Protein 8IHA (pdb70)

Secondary structure (DSSP, 8-state):
--SEEEEEEEEE-S-HHHHHHHHT-HHHHHHH-TTEEEEEEEE-GGGEEEEEEEESEEEEEEEEEEEETTEEEEEEEEEEEETT--HHHHHTS-HHHHHHHHHHHHHHHHHHHHHHHH----TT-SPP-/-EEEEEEEEESS-HHHHHHHHT-HHHHHHH-TTEEEEEEEE-GGGEEEEEEEESEEEEEEEEEEEETTEEEEEEEEEEEETT--HHHHHT--HHHHHHHHHHHHHHHHHHHHHHH-

Radius of gyration: 24.41 Å; Cα contacts (8 Å, |Δi|>4): 447; chains: 2; bounding box: 50×34×78 Å

Solvent-accessible surface area: 13510 Å² total; per-residue (Å²): 213,45,26,0,65,6,77,22,88,11,54,0,41,7,102,17,52,122,0,9,67,26,0,28,66,148,87,16,14,101,122,23,6,58,61,4,58,17,71,63,78,69,89,41,67,72,81,0,2,100,1,45,2,49,14,42,0,66,18,60,0,34,0,86,1,78,88,30,145,125,13,2,53,1,52,6,57,1,58,0,56,10,59,53,42,27,86,54,9,57,87,147,63,85,54,82,157,52,26,101,102,40,116,55,26,1,66,138,0,1,101,55,4,48,79,69,24,68,160,97,109,89,176,68,78,99,98,104,165,50,0,124,7,89,19,92,23,63,0,48,10,82,28,56,120,0,16,65,23,1,48,66,166,85,10,22,81,126,10,3,80,62,4,60,32,128,49,70,80,116,90,73,59,113,3,12,86,0,52,0,61,15,42,2,67,22,37,0,25,0,113,4,51,122,25,152,134,12,4,34,2,45,8,78,0,82,1,101,11,59,55,47,29,86,48,9,69,89,126,60,85,56,79,129,33,28,102,88,40,116,70,10,4,86,106,0,3,130,61,3,55,89,116,24,103

Foldseek 3Di:
DALAKDKDKDDALFALQLLQVLLPDLVVCCVLPVQKDWDWPDRPHSQWTKTAIDGQWGFIWIWGWDDDDNYTITITITGTYGPPDDPVRRVPDPSVVVNVVNNVSVVVSVVVSRCVRVPDDDPPDPPDD/DQKDWDKDFALAELQLLQVLQVPVVLCCVLPVQKDWDWPDDPRSQWTKTQIDGQWGFIWIWGWDQDDNYTITITTDDTDGPPDDPVVVVVDPSVVVNVVNVVSVVVSVVVSRVVRD

B-factor: mean 23.83, std 10.72, range [8.33, 79.57]

Structure (mmCIF, N/CA/C/O backbone):
data_8IHA
#
_entry.id   8IHA
#
_cell.length_a   106.477
_cell.length_b   28.254
_cell.length_c   86.779
_cell.angle_alpha   90.00
_cell.angle_beta   100.77
_cell.angle_gamma   90.00
#
_symmetry.space_group_name_H-M   'C 1 2 1'
#
loop_
_entity.id
_entity.type
_entity.pdbx_description
1 polymer 'Polyketide cyclase / dehydrase and lipid transport'
2 water water
#
loop_
_atom_site.group_PDB
_atom_site.id
_atom_site.type_symbol
_atom_site.label_atom_id
_atom_site.label_alt_id
_atom_site.label_comp_id
_atom_site.label_asym_id
_atom_site.label_entity_id
_atom_site.label_seq_id
_atom_site.pdbx_PDB_ins_code
_atom_site.Cartn_x
_atom_site.Cartn_y
_atom_site.Cartn_z
_atom_site.occupancy
_atom_site.B_iso_or_equiv
_atom_site.auth_seq_id
_atom_site.auth_comp_id
_atom_site.auth_asym_id
_atom_site.auth_atom_id
_atom_site.pdbx_PDB_model_num
ATOM 1 N N . MET A 1 1 ? 24.163 -23.028 -19.735 1.00 55.57 1 MET A N 1
ATOM 2 C CA . MET A 1 1 ? 23.951 -21.692 -20.387 1.00 57.12 1 MET A CA 1
ATOM 3 C C . MET A 1 1 ? 22.444 -21.502 -20.625 1.00 50.66 1 MET A C 1
ATOM 4 O O . MET A 1 1 ? 21.787 -22.488 -21.015 1.00 57.23 1 MET A O 1
ATOM 9 N N . ASN A 1 2 ? 21.926 -20.288 -20.388 1.00 40.71 2 ASN A N 1
ATOM 10 C CA . ASN A 1 2 ? 20.481 -19.933 -20.469 1.00 34.62 2 ASN A CA 1
ATOM 11 C C . ASN A 1 2 ? 20.336 -18.522 -21.027 1.00 27.89 2 ASN A C 1
ATOM 12 O O . ASN A 1 2 ? 21.241 -17.669 -20.851 1.00 25.12 2 ASN A O 1
ATOM 17 N N . SER A 1 3 ? 19.190 -18.243 -21.636 1.00 22.38 3 SER A N 1
ATOM 18 C CA . SER A 1 3 ? 18.913 -16.912 -22.201 1.00 23.38 3 SER A CA 1
ATOM 19 C C . SER A 1 3 ? 18.978 -15.834 -21.097 1.00 24.13 3 SER A C 1
ATOM 20 O O . SER A 1 3 ? 19.473 -14.736 -21.398 1.00 24.15 3 SER A O 1
ATOM 23 N N . ILE A 1 4 ? 18.474 -16.089 -19.885 1.00 18.52 4 ILE A N 1
ATOM 24 C CA . ILE A 1 4 ? 18.471 -15.076 -18.789 1.00 19.38 4 ILE A CA 1
ATOM 25 C C . ILE A 1 4 ? 19.329 -15.630 -17.658 1.00 17.50 4 ILE A C 1
ATOM 26 O O . ILE A 1 4 ? 18.988 -16.666 -17.142 1.00 16.47 4 ILE A O 1
ATOM 31 N N . GLN A 1 5 ? 20.417 -14.950 -17.347 1.00 15.53 5 GLN A N 1
ATOM 32 C CA . GLN A 1 5 ? 21.323 -15.332 -16.257 1.00 17.29 5 GLN A CA 1
ATOM 33 C C . GLN A 1 5 ? 21.579 -14.111 -15.380 1.00 15.07 5 GLN A C 1
ATOM 34 O O . GLN A 1 5 ? 22.123 -13.101 -15.822 1.00 17.48 5 GLN A O 1
ATOM 40 N N . ILE A 1 6 ? 21.327 -14.263 -14.090 1.00 13.63 6 ILE A N 1
ATOM 41 C CA . ILE A 1 6 ? 21.516 -13.183 -13.092 1.00 13.13 6 ILE A CA 1
ATOM 42 C C . ILE A 1 6 ? 22.237 -13.731 -11.863 1.00 12.92 6 ILE A C 1
ATOM 43 O O . ILE A 1 6 ? 21.863 -14.808 -11.384 1.00 13.65 6 ILE A O 1
ATOM 48 N N . ALA A 1 7 ? 23.233 -13.025 -11.403 1.00 12.27 7 ALA A N 1
ATOM 49 C CA . ALA A 1 7 ? 23.901 -13.259 -10.113 1.00 11.98 7 ALA A CA 1
ATOM 50 C C . ALA A 1 7 ? 24.219 -11.887 -9.500 1.00 13.39 7 ALA A C 1
ATOM 51 O O . ALA A 1 7 ? 25.278 -11.317 -9.824 1.00 17.07 7 ALA A O 1
ATOM 53 N N . ASP A 1 8 ? 23.371 -11.436 -8.608 1.00 11.64 8 ASP A N 1
ATOM 54 C CA . ASP A 1 8 ? 23.504 -10.110 -7.971 1.00 11.39 8 ASP A CA 1
ATOM 55 C C . ASP A 1 8 ? 23.565 -10.278 -6.450 1.00 11.77 8 ASP A C 1
ATOM 56 O O . ASP A 1 8 ? 23.168 -11.335 -5.881 1.00 12.02 8 ASP A O 1
ATOM 61 N N . GLU A 1 9 ? 24.097 -9.300 -5.728 1.00 10.79 9 GLU A N 1
ATOM 62 C CA . GLU A 1 9 ? 24.229 -9.329 -4.268 1.00 11.78 9 GLU A CA 1
ATOM 63 C C . GLU A 1 9 ? 23.858 -7.975 -3.716 1.00 10.91 9 GLU A C 1
ATOM 64 O O . GLU A 1 9 ? 24.192 -6.929 -4.340 1.00 12.33 9 GLU A O 1
ATOM 70 N N . THR A 1 10 ? 23.272 -8.004 -2.539 1.00 10.36 10 THR A N 1
ATOM 71 C CA . THR A 1 10 ? 22.826 -6.785 -1.797 1.00 10.59 10 THR A CA 1
ATOM 72 C C . THR A 1 10 ? 23.110 -7.014 -0.340 1.00 11.59 10 THR A C 1
ATOM 73 O O . THR A 1 10 ? 22.745 -8.053 0.190 1.00 11.78 10 THR A O 1
ATOM 77 N N . TYR A 1 11 ? 23.705 -6.053 0.336 1.00 10.07 11 TYR A N 1
ATOM 78 C CA . TYR A 1 11 ? 23.928 -6.138 1.793 1.00 9.84 11 TYR A CA 1
ATOM 79 C C . TYR A 1 11 ? 22.653 -5.784 2.536 1.00 10.12 11 TYR A C 1
ATOM 80 O O . TYR A 1 11 ? 22.030 -4.760 2.280 1.00 10.88 11 TYR A O 1
ATOM 89 N N . VAL A 1 12 ? 22.275 -6.623 3.476 1.00 10.00 12 VAL A N 1
ATOM 90 C CA . VAL A 1 12 ? 21.144 -6.364 4.423 1.00 10.42 12 VAL A CA 1
ATOM 91 C C . VAL A 1 12 ? 21.722 -6.443 5.838 1.00 11.62 12 VAL A C 1
ATOM 92 O O . VAL A 1 12 ? 22.173 -7.539 6.270 1.00 10.92 12 VAL A O 1
ATOM 96 N N . ALA A 1 13 ? 21.590 -5.383 6.618 1.00 12.00 13 ALA A N 1
ATOM 97 C CA . ALA A 1 13 ? 22.120 -5.293 7.998 1.00 12.56 13 ALA A CA 1
ATOM 98 C C . ALA A 1 13 ? 21.066 -5.834 8.965 1.00 13.31 13 ALA A C 1
ATOM 99 O O . ALA A 1 13 ? 20.482 -5.094 9.759 1.00 16.89 13 ALA A O 1
ATOM 101 N N . ALA A 1 14 ? 20.790 -7.124 8.849 1.00 11.91 14 ALA A N 1
ATOM 102 C CA . ALA A 1 14 ? 19.813 -7.856 9.683 1.00 13.07 14 ALA A CA 1
ATOM 103 C C . ALA A 1 14 ? 20.239 -9.313 9.796 1.00 13.78 14 ALA A C 1
ATOM 104 O O . ALA A 1 14 ? 20.994 -9.814 8.929 1.00 15.21 14 ALA A O 1
ATOM 106 N N . ASP A 1 15 ? 19.747 -9.968 10.837 1.00 16.23 15 ASP A N 1
ATOM 107 C CA . ASP A 1 15 ? 20.021 -11.384 11.128 1.00 19.16 15 ASP A CA 1
ATOM 108 C C . ASP A 1 15 ? 19.538 -12.258 9.974 1.00 15.51 15 ASP A C 1
ATOM 109 O O . ASP A 1 15 ? 18.467 -12.023 9.384 1.00 15.16 15 ASP A O 1
ATOM 114 N N . ALA A 1 16 ? 20.378 -13.257 9.671 1.00 15.76 16 ALA A N 1
ATOM 115 C CA . ALA A 1 16 ? 20.079 -14.207 8.588 1.00 13.67 16 ALA A CA 1
ATOM 116 C C . ALA A 1 16 ? 18.694 -14.819 8.781 1.00 14.05 16 ALA A C 1
ATOM 117 O O . ALA A 1 16 ? 17.989 -15.038 7.764 1.00 14.24 16 ALA A O 1
ATOM 119 N N . ALA A 1 17 ? 18.251 -15.097 10.002 1.00 14.78 17 ALA A N 1
ATOM 120 C CA . ALA A 1 17 ? 16.902 -15.695 10.174 1.00 16.37 17 ALA A CA 1
ATOM 121 C C . ALA A 1 17 ? 15.794 -14.760 9.686 1.00 13.67 17 ALA A C 1
ATOM 122 O O . ALA A 1 17 ? 14.801 -15.224 9.062 1.00 15.02 17 ALA A O 1
ATOM 124 N N . ARG A 1 18 ? 15.921 -13.454 9.945 1.00 13.21 18 ARG A N 1
ATOM 125 C CA . ARG A 1 18 ? 14.916 -12.478 9.538 1.00 13.81 18 ARG A CA 1
ATOM 126 C C . ARG A 1 18 ? 14.975 -12.294 8.015 1.00 11.47 18 ARG A C 1
ATOM 127 O O . ARG A 1 18 ? 13.938 -12.209 7.367 1.00 12.82 18 ARG A O 1
ATOM 135 N N . VAL A 1 19 ? 16.194 -12.289 7.447 1.00 11.43 19 VAL A N 1
ATOM 136 C CA . VAL A 1 19 ? 16.306 -12.066 5.993 1.00 11.37 19 VAL A CA 1
ATOM 137 C C . VAL A 1 19 ? 15.706 -13.285 5.258 1.00 11.42 19 VAL A C 1
ATOM 138 O O . VAL A 1 19 ? 14.954 -13.167 4.322 1.00 11.18 19 VAL A O 1
ATOM 142 N N . SER A 1 20 ? 16.030 -14.484 5.741 1.00 11.92 20 SER A N 1
ATOM 143 C CA A SER A 1 20 ? 15.535 -15.753 5.148 0.50 13.14 20 SER A CA 1
ATOM 144 C CA B SER A 1 20 ? 15.543 -15.731 5.105 0.50 11.55 20 SER A CA 1
ATOM 145 C C . SER A 1 20 ? 14.004 -15.825 5.226 1.00 11.34 20 SER A C 1
ATOM 146 O O . SER A 1 20 ? 13.388 -16.178 4.213 1.00 12.91 20 SER A O 1
ATOM 151 N N . ALA A 1 21 ? 13.464 -15.433 6.385 1.00 12.42 21 ALA A N 1
ATOM 152 C CA . ALA A 1 21 ? 12.006 -15.424 6.576 1.00 12.82 21 ALA A CA 1
ATOM 153 C C . ALA A 1 21 ? 11.374 -14.477 5.553 1.00 13.39 21 ALA A C 1
ATOM 154 O O . ALA A 1 21 ? 10.364 -14.838 4.882 1.00 14.48 21 ALA A O 1
ATOM 156 N N . ALA A 1 22 ? 11.954 -13.281 5.375 1.00 10.81 22 ALA A N 1
ATOM 157 C CA . ALA A 1 22 ? 11.364 -12.316 4.449 1.00 11.44 22 ALA A CA 1
ATOM 158 C C . ALA A 1 22 ? 11.330 -12.805 3.005 1.00 10.33 22 ALA A C 1
ATOM 159 O O . ALA A 1 22 ? 10.383 -12.639 2.322 1.00 10.76 22 ALA A O 1
ATOM 161 N N . VAL A 1 23 ? 12.428 -13.404 2.529 1.00 10.99 23 VAL A N 1
ATOM 162 C CA . VAL A 1 23 ? 12.511 -13.840 1.124 1.00 11.58 23 VAL A CA 1
ATOM 163 C C . VAL A 1 23 ? 11.703 -15.115 0.917 1.00 11.72 23 VAL A C 1
ATOM 164 O O . VAL A 1 23 ? 11.301 -15.335 -0.214 1.00 13.63 23 VAL A O 1
ATOM 168 N N . ALA A 1 24 ? 11.379 -15.844 2.006 1.00 11.83 24 ALA A N 1
ATOM 169 C CA . ALA A 1 24 ? 10.589 -17.091 1.890 1.00 11.78 24 ALA A CA 1
ATOM 170 C C . ALA A 1 24 ? 9.088 -16.813 1.952 1.00 12.39 24 ALA A C 1
ATOM 171 O O . ALA A 1 24 ? 8.305 -17.775 1.889 1.00 13.94 24 ALA A O 1
ATOM 173 N N . ASP A 1 25 ? 8.676 -15.540 2.073 1.00 11.26 25 ASP A N 1
ATOM 174 C CA . ASP A 1 25 ? 7.230 -15.232 2.193 1.00 12.63 25 ASP A CA 1
ATOM 175 C C . ASP A 1 25 ? 6.512 -15.367 0.843 1.00 12.43 25 ASP A C 1
ATOM 176 O O . ASP A 1 25 ? 6.763 -14.614 -0.111 1.00 10.83 25 ASP A O 1
ATOM 181 N N . ARG A 1 26 ? 5.622 -16.345 0.729 1.00 12.03 26 ARG A N 1
ATOM 182 C CA . ARG A 1 26 ? 4.962 -16.698 -0.528 1.00 12.47 26 ARG A CA 1
ATOM 183 C C . ARG A 1 26 ? 4.137 -15.554 -1.074 1.00 12.48 26 ARG A C 1
ATOM 184 O O . ARG A 1 26 ? 3.987 -15.433 -2.253 1.00 14.09 26 ARG A O 1
ATOM 192 N N . CYS A 1 27 ? 3.564 -14.717 -0.216 1.00 11.13 27 CYS A N 1
ATOM 193 C CA . CYS A 1 27 ? 2.740 -13.585 -0.693 1.00 11.47 27 CYS A CA 1
ATOM 194 C C . CYS A 1 27 ? 3.639 -12.485 -1.281 1.00 9.57 27 CYS A C 1
ATOM 195 O O . CYS A 1 27 ? 3.301 -11.885 -2.315 1.00 12.07 27 CYS A O 1
ATOM 198 N N . SER A 1 28 ? 4.840 -12.331 -0.685 1.00 9.90 28 SER A N 1
ATOM 199 C CA . SER A 1 28 ? 5.793 -11.349 -1.259 1.00 9.29 28 SER A CA 1
ATOM 200 C C . SER A 1 28 ? 6.202 -11.754 -2.684 1.00 9.59 28 SER A C 1
ATOM 201 O O . SER A 1 28 ? 6.429 -10.911 -3.527 1.00 9.96 28 SER A O 1
ATOM 204 N N . TRP A 1 29 ? 6.301 -13.038 -2.945 1.00 9.66 29 TRP A N 1
ATOM 205 C CA . TRP A 1 29 ? 6.740 -13.476 -4.268 1.00 10.04 29 TRP A CA 1
ATOM 206 C C . TRP A 1 29 ? 5.790 -12.972 -5.352 1.00 10.75 29 TRP A C 1
ATOM 207 O O . TRP A 1 29 ? 6.163 -12.743 -6.484 1.00 11.35 29 TRP A O 1
ATOM 218 N N . ARG A 1 30 ? 4.487 -12.901 -5.023 1.00 11.28 30 ARG A N 1
ATOM 219 C CA . ARG A 1 30 ? 3.491 -12.408 -6.002 1.00 11.49 30 ARG A CA 1
ATOM 220 C C . ARG A 1 30 ? 3.708 -10.938 -6.350 1.00 13.04 30 ARG A C 1
ATOM 221 O O . ARG A 1 30 ? 3.477 -10.524 -7.478 1.00 14.63 30 ARG A O 1
ATOM 229 N N . ARG A 1 31 ? 4.133 -10.171 -5.350 1.00 11.90 31 ARG A N 1
ATOM 230 C CA . ARG A 1 31 ? 4.419 -8.761 -5.566 1.00 12.52 31 ARG A CA 1
ATOM 231 C C . ARG A 1 31 ? 5.713 -8.621 -6.333 1.00 13.40 31 ARG A C 1
ATOM 232 O O . ARG A 1 31 ? 5.810 -7.748 -7.209 1.00 15.17 31 ARG A O 1
ATOM 240 N N . TRP A 1 32 ? 6.742 -9.358 -5.940 1.00 10.70 32 TRP A N 1
ATOM 241 C CA . TRP A 1 32 ? 8.056 -9.159 -6.581 1.00 9.81 32 TRP A CA 1
ATOM 242 C C . TRP A 1 32 ? 8.130 -9.707 -8.007 1.00 11.21 32 TRP A C 1
ATOM 243 O O . TRP A 1 32 ? 8.866 -9.143 -8.819 1.00 11.85 32 TRP A O 1
ATOM 254 N N . TRP A 1 33 ? 7.443 -10.804 -8.270 1.00 11.40 33 TRP A N 1
ATOM 255 C CA . TRP A 1 33 ? 7.506 -11.537 -9.546 1.00 12.78 33 TRP A CA 1
ATOM 256 C C . TRP A 1 33 ? 6.110 -11.876 -9.994 1.00 12.20 33 TRP A C 1
ATOM 257 O O . TRP A 1 33 ? 5.727 -13.026 -10.016 1.00 12.95 33 TRP A O 1
ATOM 268 N N . PRO A 1 34 ? 5.262 -10.878 -10.310 1.00 11.98 34 PRO A N 1
ATOM 269 C CA . PRO A 1 34 ? 3.884 -11.188 -10.657 1.00 13.48 34 PRO A CA 1
ATOM 270 C C . PRO A 1 34 ? 3.665 -12.060 -11.886 1.00 12.35 34 PRO A C 1
ATOM 271 O O . PRO A 1 34 ? 2.606 -12.726 -11.950 1.00 14.67 34 PRO A O 1
ATOM 275 N N . ASP A 1 35 ? 4.623 -12.089 -12.802 1.00 13.63 35 ASP A N 1
ATOM 276 C CA . ASP A 1 35 ? 4.477 -12.963 -14.012 1.00 13.83 35 ASP A CA 1
ATOM 277 C C . ASP A 1 35 ? 5.169 -14.312 -13.832 1.00 15.85 35 ASP A C 1
ATOM 278 O O . ASP A 1 35 ? 5.170 -15.072 -14.796 1.00 16.17 35 ASP A O 1
ATOM 283 N N . LEU A 1 36 ? 5.668 -14.622 -12.645 1.00 12.24 36 LEU A N 1
ATOM 284 C CA . LEU A 1 36 ? 6.291 -15.936 -12.365 1.00 13.27 36 LEU A CA 1
ATOM 285 C C . LEU A 1 36 ? 5.446 -16.710 -11.384 1.00 13.29 36 LEU A C 1
ATOM 286 O O . LEU A 1 36 ? 4.786 -16.094 -10.520 1.00 15.55 36 LEU A O 1
ATOM 291 N N . ARG A 1 37 ? 5.506 -18.043 -11.434 1.00 14.17 37 ARG A N 1
ATOM 292 C CA . ARG A 1 37 ? 4.956 -18.965 -10.433 1.00 14.60 37 ARG A CA 1
ATOM 293 C C . ARG A 1 37 ? 6.126 -19.743 -9.877 1.00 13.84 37 ARG A C 1
ATOM 294 O O . ARG A 1 37 ? 6.897 -20.316 -10.653 1.00 15.62 37 ARG A O 1
ATOM 302 N N . LEU A 1 38 ? 6.322 -19.733 -8.578 1.00 13.21 38 LEU A N 1
ATOM 303 C CA . LEU A 1 38 ? 7.488 -20.348 -7.952 1.00 12.93 38 LEU A CA 1
ATOM 304 C C . LEU A 1 38 ? 7.056 -21.568 -7.164 1.00 13.28 38 LEU A C 1
ATOM 305 O O . LEU A 1 38 ? 6.001 -21.547 -6.596 1.00 16.80 38 LEU A O 1
ATOM 310 N N . GLN A 1 39 ? 7.899 -22.609 -7.205 1.00 15.34 39 GLN A N 1
ATOM 311 C CA . GLN A 1 39 ? 7.762 -23.835 -6.409 1.00 15.45 39 GLN A CA 1
ATOM 312 C C . GLN A 1 39 ? 9.056 -23.964 -5.608 1.00 13.41 39 GLN A C 1
ATOM 313 O O . GLN A 1 39 ? 10.167 -23.795 -6.182 1.00 14.49 39 GLN A O 1
ATOM 319 N N . VAL A 1 40 ? 8.912 -24.185 -4.328 1.00 14.15 40 VAL A N 1
ATOM 320 C CA . VAL A 1 40 ? 10.103 -24.439 -3.492 1.00 13.74 40 VAL A CA 1
ATOM 321 C C . VAL A 1 40 ? 10.713 -25.815 -3.751 1.00 13.56 40 VAL A C 1
ATOM 322 O O . VAL A 1 40 ? 10.005 -26.851 -3.449 1.00 15.88 40 VAL A O 1
ATOM 326 N N . THR A 1 41 ? 11.959 -25.861 -4.157 1.00 12.25 41 THR A N 1
ATOM 327 C CA A THR A 1 41 ? 12.698 -27.147 -4.200 0.50 13.46 41 THR A CA 1
ATOM 328 C CA B THR A 1 41 ? 12.808 -27.090 -4.249 0.50 12.62 41 THR A CA 1
ATOM 329 C C . THR A 1 41 ? 13.401 -27.368 -2.877 1.00 13.92 41 THR A C 1
ATOM 330 O O . THR A 1 41 ? 13.453 -28.528 -2.423 1.00 14.98 41 THR A O 1
ATOM 337 N N . GLU A 1 42 ? 13.982 -26.338 -2.246 1.00 12.25 42 GLU A N 1
ATOM 338 C CA . GLU A 1 42 ? 14.693 -26.510 -0.985 1.00 12.48 42 GLU A CA 1
ATOM 339 C C . GLU A 1 42 ? 14.526 -25.258 -0.147 1.00 13.60 42 GLU A C 1
ATOM 340 O O . GLU A 1 42 ? 14.683 -24.144 -0.745 1.00 12.76 42 GLU A O 1
ATOM 346 N N . ASP A 1 43 ? 14.159 -25.424 1.083 1.00 13.10 43 ASP A N 1
ATOM 347 C CA . ASP A 1 43 ? 14.265 -24.350 2.091 1.00 14.25 43 ASP A CA 1
ATOM 348 C C . ASP A 1 43 ? 15.529 -24.618 2.893 1.00 14.77 43 ASP A C 1
ATOM 349 O O . ASP A 1 43 ? 15.608 -25.648 3.585 1.00 17.58 43 ASP A O 1
ATOM 354 N N . ARG A 1 44 ? 16.483 -23.705 2.916 1.00 13.87 44 ARG A N 1
ATOM 355 C CA . ARG A 1 44 ? 17.744 -23.927 3.609 1.00 13.09 44 ARG A CA 1
ATOM 356 C C . ARG A 1 44 ? 17.891 -22.921 4.765 1.00 12.96 44 ARG A C 1
ATOM 357 O O . ARG A 1 44 ? 19.016 -22.630 5.215 1.00 14.13 44 ARG A O 1
ATOM 365 N N . ALA A 1 45 ? 16.766 -22.606 5.373 1.00 13.67 45 ALA A N 1
ATOM 366 C CA . ALA A 1 45 ? 16.687 -21.905 6.660 1.00 15.90 45 ALA A CA 1
ATOM 367 C C . ALA A 1 45 ? 17.466 -20.606 6.571 1.00 15.24 45 ALA A C 1
ATOM 368 O O . ALA A 1 45 ? 17.178 -19.810 5.631 1.00 17.15 45 ALA A O 1
ATOM 370 N N . ASP A 1 46 ? 18.455 -20.390 7.415 1.00 16.06 46 ASP A N 1
ATOM 371 C CA A ASP A 1 46 ? 19.215 -19.117 7.504 0.50 16.46 46 ASP A CA 1
ATOM 372 C CA B ASP A 1 46 ? 19.125 -19.065 7.456 0.50 16.87 46 ASP A CA 1
ATOM 373 C C . ASP A 1 46 ? 20.053 -18.908 6.254 1.00 16.10 46 ASP A C 1
ATOM 374 O O . ASP A 1 46 ? 20.699 -17.845 6.155 1.00 17.07 46 ASP A O 1
ATOM 383 N N . LYS A 1 47 ? 20.172 -19.933 5.396 1.00 13.81 47 LYS A N 1
ATOM 384 C CA . LYS A 1 47 ? 21.016 -19.844 4.188 1.00 14.89 47 LYS A CA 1
ATOM 385 C C . LYS A 1 47 ? 20.156 -19.477 2.985 1.00 12.91 47 LYS A C 1
ATOM 386 O O . LYS A 1 47 ? 20.755 -19.273 1.937 1.00 15.61 47 LYS A O 1
ATOM 392 N N . GLY A 1 48 ? 18.835 -19.414 3.053 1.00 10.76 48 GLY A N 1
ATOM 393 C CA . GLY A 1 48 ? 18.048 -18.997 1.894 1.00 10.78 48 GLY A CA 1
ATOM 394 C C . GLY A 1 48 ? 17.208 -20.121 1.314 1.00 11.70 48 GLY A C 1
ATOM 395 O O . GLY A 1 48 ? 16.604 -20.846 2.137 1.00 11.18 48 GLY A O 1
ATOM 396 N N . ILE A 1 49 ? 17.009 -20.133 0.006 1.00 9.95 49 ILE A N 1
ATOM 397 C CA . ILE A 1 49 ? 15.885 -20.879 -0.600 1.00 10.63 49 ILE A CA 1
ATOM 398 C C . ILE A 1 49 ? 16.223 -21.155 -2.053 1.00 10.58 49 ILE A C 1
ATOM 399 O O . ILE A 1 49 ? 16.931 -20.358 -2.724 1.00 10.66 49 ILE A O 1
ATOM 404 N N . ARG A 1 50 ? 15.703 -22.273 -2.568 1.00 11.22 50 ARG A N 1
ATOM 405 C CA . ARG A 1 50 ? 15.878 -22.643 -3.979 1.00 11.97 50 ARG A CA 1
ATOM 406 C C . ARG A 1 50 ? 14.511 -22.912 -4.582 1.00 12.14 50 ARG A C 1
ATOM 407 O O . ARG A 1 50 ? 13.7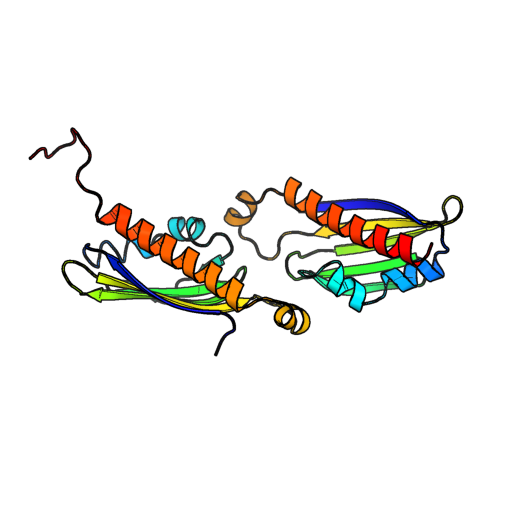23 -23.638 -3.919 1.00 12.56 50 ARG A O 1
ATOM 415 N N . TRP A 1 51 ? 14.223 -22.351 -5.725 1.00 10.56 51 TRP A N 1
ATOM 416 C CA . TRP A 1 51 ? 12.946 -22.473 -6.440 1.00 10.89 51 TRP A CA 1
ATOM 417 C C . TRP A 1 51 ? 13.119 -23.058 -7.844 1.00 10.94 51 TRP A C 1
ATOM 418 O O . TRP A 1 51 ? 14.152 -22.806 -8.509 1.00 11.81 51 TRP A O 1
ATOM 429 N N . THR A 1 52 ? 12.049 -23.641 -8.348 1.00 13.51 52 THR A N 1
ATOM 430 C CA . THR A 1 52 ? 11.820 -23.766 -9.795 1.00 14.77 52 THR A CA 1
ATOM 431 C C . THR A 1 52 ? 10.852 -22.668 -10.190 1.00 14.52 52 THR A C 1
ATOM 432 O O . THR A 1 52 ? 9.963 -22.269 -9.371 1.00 14.79 52 THR A O 1
ATOM 436 N N . VAL A 1 53 ? 11.026 -22.204 -11.379 1.00 15.09 53 VAL A N 1
ATOM 437 C CA . VAL A 1 53 ? 10.260 -21.076 -11.918 1.00 15.65 53 VAL A CA 1
ATOM 438 C C . VAL A 1 53 ? 9.447 -21.591 -13.095 1.00 18.16 53 VAL A C 1
ATOM 439 O O . VAL A 1 53 ? 10.031 -22.219 -13.984 1.00 16.17 53 VAL A O 1
ATOM 443 N N . THR A 1 54 ? 8.175 -21.194 -13.135 1.00 15.42 54 THR A N 1
ATOM 444 C CA . THR A 1 54 ? 7.269 -21.361 -14.295 1.00 15.91 54 THR A CA 1
ATOM 445 C C . THR A 1 54 ? 6.567 -20.036 -14.511 1.00 16.55 54 THR A C 1
ATOM 446 O O . THR A 1 54 ? 6.905 -19.071 -13.798 1.00 14.83 54 THR A O 1
ATOM 450 N N . GLY A 1 55 ? 5.617 -19.979 -15.436 1.00 16.64 55 GLY A N 1
ATOM 451 C CA . GLY A 1 55 ? 4.983 -18.714 -15.810 1.00 17.13 55 GLY A CA 1
ATOM 452 C C . GLY A 1 55 ? 5.721 -18.133 -16.979 1.00 15.76 55 GLY A C 1
ATOM 453 O O . GLY A 1 55 ? 6.012 -18.880 -17.953 1.00 17.93 55 GLY A O 1
ATOM 454 N N . ALA A 1 56 ? 6.122 -16.869 -16.954 1.00 17.20 56 ALA A N 1
ATOM 455 C CA . ALA A 1 56 ? 6.729 -16.178 -18.100 1.00 16.51 56 ALA A CA 1
ATOM 456 C C . ALA A 1 56 ? 8.123 -16.728 -18.397 1.00 16.53 56 ALA A C 1
ATOM 457 O O . ALA A 1 56 ? 8.561 -16.591 -19.516 1.00 18.36 56 ALA A O 1
ATOM 459 N N . LEU A 1 57 ? 8.799 -17.208 -17.370 1.00 15.76 57 LEU A N 1
ATOM 460 C CA . LEU A 1 57 ? 10.113 -17.876 -17.509 1.00 16.14 57 LEU A CA 1
ATOM 461 C C . LEU A 1 57 ? 10.004 -19.280 -16.966 1.00 16.02 57 LEU A C 1
ATOM 462 O O . LEU A 1 57 ? 9.208 -19.558 -16.119 1.00 15.90 57 LEU A O 1
ATOM 467 N N . THR A 1 58 ? 10.911 -20.158 -17.420 1.00 15.43 58 THR A N 1
ATOM 468 C CA . THR A 1 58 ? 11.090 -21.537 -16.993 1.00 16.41 58 THR A CA 1
ATOM 469 C C . THR A 1 58 ? 12.549 -21.715 -16.638 1.00 15.68 58 THR A C 1
ATOM 470 O O . THR A 1 58 ? 13.433 -21.513 -17.482 1.00 16.68 58 THR A O 1
ATOM 474 N N . GLY A 1 59 ? 12.801 -22.087 -15.421 1.00 14.25 59 GLY A N 1
ATOM 475 C CA . GLY A 1 59 ? 14.177 -22.251 -14.957 1.00 13.99 59 GLY A CA 1
ATOM 476 C C . GLY A 1 59 ? 14.274 -22.381 -13.437 1.00 11.81 59 GLY A C 1
ATOM 477 O O . GLY A 1 59 ? 13.384 -22.950 -12.810 1.00 12.58 59 GLY A O 1
ATOM 478 N N . THR A 1 60 ? 15.416 -21.937 -12.911 1.00 11.38 60 THR A N 1
ATOM 479 C CA . THR A 1 60 ? 15.727 -22.057 -11.484 1.00 12.25 60 THR A CA 1
ATOM 480 C C . THR A 1 60 ? 16.082 -20.681 -10.936 1.00 10.63 60 THR A C 1
ATOM 481 O O . THR A 1 60 ? 16.496 -19.800 -11.656 1.00 11.80 60 THR A O 1
ATOM 485 N N . MET A 1 61 ? 15.833 -20.503 -9.672 1.00 10.51 61 MET A N 1
ATOM 486 C CA . MET A 1 61 ? 16.040 -19.210 -8.973 1.00 10.98 61 MET A CA 1
ATOM 487 C C . MET A 1 61 ? 16.456 -19.539 -7.548 1.00 10.51 61 MET A C 1
ATOM 488 O O . MET A 1 61 ? 15.952 -20.508 -6.986 1.00 10.95 61 MET A O 1
ATOM 493 N N . GLU A 1 62 ? 17.394 -18.783 -6.994 1.00 9.54 62 GLU A N 1
ATOM 494 C CA . GLU A 1 62 ? 17.870 -19.061 -5.644 1.00 9.51 62 GLU A CA 1
ATOM 495 C C . GLU A 1 62 ? 18.104 -17.746 -4.911 1.00 9.36 62 GLU A C 1
ATOM 496 O O . GLU A 1 62 ? 18.497 -16.768 -5.560 1.00 9.59 62 GLU A O 1
ATOM 502 N N . ILE A 1 63 ? 18.012 -17.821 -3.605 1.00 9.80 63 ILE A N 1
ATOM 503 C CA . ILE A 1 63 ? 18.594 -16.817 -2.711 1.00 10.28 63 ILE A CA 1
ATOM 504 C C . ILE A 1 63 ? 19.576 -17.528 -1.805 1.00 9.45 63 ILE A C 1
ATOM 505 O O . ILE A 1 63 ? 19.210 -18.587 -1.194 1.00 9.18 63 ILE A O 1
ATOM 510 N N . TRP A 1 64 ? 20.782 -16.991 -1.675 1.00 8.94 64 TRP A N 1
ATOM 511 C CA . TRP A 1 64 ? 21.804 -17.485 -0.743 1.00 8.65 64 TRP A CA 1
ATOM 512 C C . TRP A 1 64 ? 22.240 -16.370 0.165 1.00 9.46 64 TRP A C 1
ATOM 513 O O . TRP A 1 64 ? 22.410 -15.243 -0.345 1.00 9.70 64 TRP A O 1
ATOM 524 N N . LEU A 1 65 ? 22.404 -16.639 1.428 1.00 9.00 65 LEU A N 1
ATOM 525 C CA . LEU A 1 65 ? 22.818 -15.583 2.386 1.00 9.24 65 LEU A CA 1
ATOM 526 C C . LEU A 1 65 ? 24.180 -15.873 2.931 1.00 11.58 65 LEU A C 1
ATOM 527 O O . LEU A 1 65 ? 24.401 -16.961 3.553 1.00 14.00 65 LEU A O 1
ATOM 532 N N . GLU A 1 66 ? 25.121 -14.964 2.780 1.00 11.44 66 GLU A N 1
ATOM 533 C CA . GLU A 1 66 ? 26.484 -15.121 3.309 1.00 11.64 66 GLU A CA 1
ATOM 534 C C . GLU A 1 66 ? 26.698 -14.080 4.398 1.00 11.99 66 GLU A C 1
ATOM 535 O O . GLU A 1 66 ? 26.531 -12.867 4.107 1.00 11.63 66 GLU A O 1
ATOM 541 N N . PRO A 1 67 ? 26.988 -14.424 5.661 1.00 12.14 67 PRO A N 1
ATOM 542 C CA . PRO A 1 67 ? 27.275 -13.432 6.678 1.00 12.01 67 PRO A CA 1
ATOM 543 C C . PRO A 1 67 ? 28.338 -12.416 6.231 1.00 12.25 67 PRO A C 1
ATOM 544 O O . PRO A 1 67 ? 29.362 -12.791 5.680 1.00 13.28 67 PRO A O 1
ATOM 548 N N . SER A 1 68 ? 28.092 -11.148 6.555 1.00 12.14 68 SER A N 1
ATOM 549 C CA . SER A 1 68 ? 29.063 -1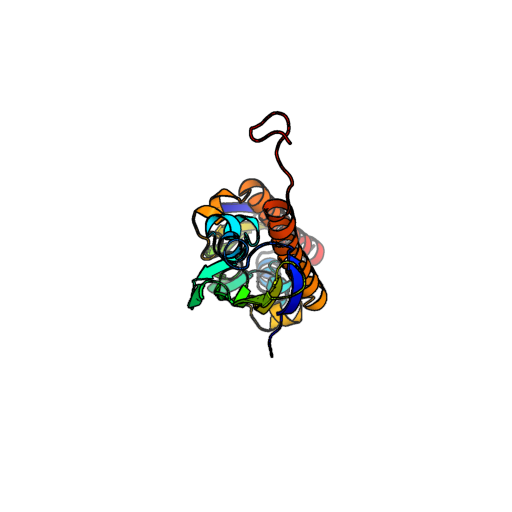0.061 6.264 1.00 11.10 68 SER A CA 1
ATOM 550 C C . SER A 1 68 ? 28.693 -8.918 7.202 1.00 10.24 68 SER A C 1
ATOM 551 O O . SER A 1 68 ? 27.520 -8.651 7.351 1.00 10.43 68 SER A O 1
ATOM 554 N N . MET A 1 69 ? 29.704 -8.216 7.743 1.00 10.95 69 MET A N 1
ATOM 555 C CA . MET A 1 69 ? 29.450 -6.950 8.442 1.00 10.37 69 MET A CA 1
ATOM 556 C C . MET A 1 69 ? 28.413 -7.211 9.564 1.00 10.91 69 MET A C 1
ATOM 557 O O . MET A 1 69 ? 28.699 -8.105 10.424 1.00 13.63 69 MET A O 1
ATOM 562 N N . ASP A 1 70 ? 27.315 -6.473 9.616 1.00 11.06 70 ASP A N 1
ATOM 563 C CA . ASP A 1 70 ? 26.283 -6.600 10.690 1.00 12.76 70 ASP A CA 1
ATOM 564 C C . ASP A 1 70 ? 25.077 -7.379 10.157 1.00 12.27 70 ASP A C 1
ATOM 565 O O . ASP A 1 70 ? 23.930 -7.117 10.610 1.00 14.76 70 ASP A O 1
ATOM 570 N N . GLY A 1 71 ? 25.284 -8.199 9.140 1.00 12.03 71 GLY A N 1
ATOM 571 C CA . GLY A 1 71 ? 24.143 -8.866 8.504 1.00 11.75 71 GLY A CA 1
ATOM 572 C C . GLY A 1 71 ? 24.542 -9.937 7.528 1.00 11.68 71 GLY A C 1
ATOM 573 O O . GLY A 1 71 ? 25.380 -10.797 7.867 1.00 11.60 71 GLY A O 1
ATOM 574 N N . VAL A 1 72 ? 23.987 -9.834 6.331 1.00 10.72 72 VAL A N 1
ATOM 575 C CA . VAL A 1 72 ? 24.204 -10.869 5.279 1.00 11.19 72 VAL A CA 1
ATOM 576 C C . VAL A 1 72 ? 24.284 -10.206 3.910 1.00 11.11 72 VAL A C 1
ATOM 577 O O . VAL A 1 72 ? 23.689 -9.148 3.676 1.00 12.02 72 VAL A O 1
ATOM 581 N N . LEU A 1 73 ? 24.996 -10.856 3.026 1.00 9.57 73 LEU A N 1
ATOM 582 C CA . LEU A 1 73 ? 24.896 -10.531 1.596 1.00 9.59 73 LEU A CA 1
ATOM 583 C C . LEU A 1 73 ? 23.814 -11.409 0.980 1.00 10.70 73 LEU A C 1
ATOM 584 O O . LEU A 1 73 ? 23.935 -12.668 0.942 1.00 11.87 73 LEU A O 1
ATOM 589 N N . LEU A 1 74 ? 22.770 -10.810 0.520 1.00 9.40 74 LEU A N 1
ATOM 590 C CA . LEU A 1 74 ? 21.601 -11.476 -0.097 1.00 9.22 74 LEU A CA 1
ATOM 591 C C . LEU A 1 74 ? 21.966 -11.679 -1.543 1.00 10.16 74 LEU A C 1
ATOM 592 O O . LEU A 1 74 ? 22.038 -10.713 -2.315 1.00 10.18 74 LEU A O 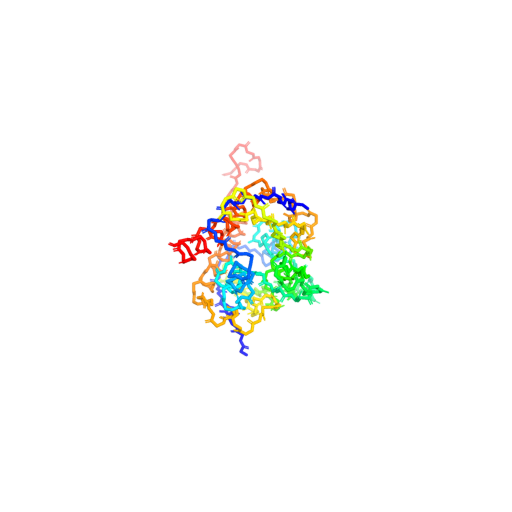1
ATOM 597 N N . HIS A 1 75 ? 22.326 -12.908 -1.916 1.00 9.40 75 HIS A N 1
ATOM 598 C CA . HIS A 1 75 ? 22.636 -13.327 -3.294 1.00 10.28 75 HIS A CA 1
ATOM 599 C C . HIS A 1 75 ? 21.335 -13.675 -3.998 1.00 9.30 75 HIS A C 1
ATOM 600 O O . HIS A 1 75 ? 20.568 -14.513 -3.477 1.00 10.35 75 HIS A O 1
ATOM 607 N N . TYR A 1 76 ? 21.064 -13.097 -5.132 1.00 8.94 76 TYR A N 1
ATOM 608 C CA . TYR A 1 76 ? 19.889 -13.373 -5.963 1.00 8.74 76 TYR A CA 1
ATOM 609 C C . TYR A 1 76 ? 20.387 -14.001 -7.264 1.00 9.03 76 TYR A C 1
ATOM 610 O O . TYR A 1 76 ? 21.210 -13.396 -8.007 1.00 10.64 76 TYR A O 1
ATOM 619 N N . PHE A 1 77 ? 19.952 -15.191 -7.575 1.00 9.73 77 PHE A N 1
ATOM 620 C CA . PHE A 1 77 ? 20.390 -15.956 -8.756 1.00 10.12 77 PHE A CA 1
ATOM 621 C C . PHE A 1 77 ? 19.176 -16.367 -9.584 1.00 10.60 77 PHE A C 1
ATOM 622 O O . PHE A 1 77 ? 18.189 -16.792 -9.011 1.00 10.39 77 PHE A O 1
ATOM 630 N N . LEU A 1 78 ? 19.267 -16.197 -10.899 1.00 10.52 78 LEU A N 1
ATOM 631 C CA . LEU A 1 78 ? 18.194 -16.649 -11.812 1.00 11.53 78 LEU A CA 1
ATOM 632 C C . LEU A 1 78 ? 18.859 -17.279 -13.035 1.00 11.84 78 LEU A C 1
ATOM 633 O O . LEU A 1 78 ? 19.762 -16.644 -13.593 1.00 11.80 78 LEU A O 1
ATOM 638 N N . HIS A 1 79 ? 18.453 -18.475 -13.456 1.00 12.45 79 HIS A N 1
ATOM 639 C CA . HIS A 1 79 ? 18.815 -19.022 -14.773 1.00 13.28 79 HIS A CA 1
ATOM 640 C C . HIS A 1 79 ? 17.523 -19.478 -15.399 1.00 12.18 79 HIS A C 1
ATOM 641 O O . HIS A 1 79 ? 16.897 -20.404 -14.854 1.00 13.56 79 HIS A O 1
ATOM 648 N N . ALA A 1 80 ? 17.134 -18.905 -16.520 1.00 12.65 80 ALA A N 1
ATOM 649 C CA . ALA A 1 80 ? 15.825 -19.258 -17.088 1.00 13.78 80 ALA A CA 1
ATOM 650 C C . ALA A 1 80 ? 15.745 -18.933 -18.565 1.00 14.65 80 ALA A C 1
ATOM 651 O O . ALA A 1 80 ? 16.592 -18.218 -19.101 1.00 17.63 80 ALA A O 1
ATOM 653 N N . GLU A 1 81 ? 14.739 -19.526 -19.185 1.00 15.83 81 GLU A N 1
ATOM 654 C CA . GLU A 1 81 ? 14.372 -19.242 -20.581 1.00 18.76 81 GLU A CA 1
ATOM 655 C C . GLU A 1 81 ? 12.974 -18.626 -20.593 1.00 17.07 81 GLU A C 1
ATOM 656 O O . GLU A 1 81 ? 12.118 -19.025 -19.824 1.00 16.43 81 GLU A O 1
ATOM 662 N N . PRO A 1 82 ? 12.659 -17.788 -21.583 1.00 17.63 82 PRO A N 1
ATOM 663 C CA . PRO A 1 82 ? 11.247 -17.484 -21.866 1.00 18.31 82 PRO A CA 1
ATOM 664 C C . PRO A 1 82 ? 10.436 -18.749 -22.153 1.00 20.77 82 PRO A C 1
ATOM 665 O O . PRO A 1 82 ? 10.831 -19.602 -22.947 1.00 21.35 82 PRO A O 1
ATOM 669 N N . THR A 1 83 ? 9.310 -18.899 -21.466 1.00 17.92 83 THR A N 1
ATOM 670 C CA . THR A 1 83 ? 8.600 -20.199 -21.400 1.00 18.55 83 THR A CA 1
ATOM 671 C C . THR A 1 83 ? 7.988 -20.569 -22.766 1.00 22.11 83 THR A C 1
ATOM 672 O O . THR A 1 83 ? 7.331 -19.720 -23.342 1.00 23.53 83 THR A O 1
ATOM 676 N N . GLY A 1 84 ? 8.286 -21.767 -23.252 1.00 22.55 84 GLY A N 1
ATOM 677 C CA . GLY A 1 84 ? 7.541 -22.413 -24.348 1.00 26.49 84 GLY A CA 1
ATOM 678 C C . GLY A 1 84 ? 7.811 -21.814 -25.715 1.00 30.46 84 GLY A C 1
ATOM 679 O O . GLY A 1 84 ? 7.220 -22.351 -26.704 1.00 30.30 84 GLY A O 1
ATOM 680 N N . VAL A 1 85 ? 8.659 -20.791 -25.836 1.00 24.36 85 VAL A N 1
ATOM 681 C CA . VAL A 1 85 ? 8.764 -20.004 -27.095 1.00 25.34 85 VAL A CA 1
ATOM 682 C C . VAL A 1 85 ? 9.350 -20.880 -28.213 1.00 25.49 85 VAL A C 1
ATOM 683 O O . VAL A 1 85 ? 10.143 -21.790 -27.957 1.00 24.90 85 VAL A O 1
ATOM 687 N N . ALA A 1 86 ? 8.897 -20.602 -29.417 1.00 22.00 86 ALA A N 1
ATOM 688 C CA . ALA A 1 86 ? 9.479 -21.181 -30.639 1.00 23.05 86 ALA A CA 1
ATOM 689 C C . ALA A 1 86 ? 10.802 -20.465 -30.905 1.00 22.86 86 ALA A C 1
ATOM 690 O O . ALA A 1 86 ? 11.031 -19.269 -30.519 1.00 22.61 86 ALA A O 1
ATOM 692 N N . ALA A 1 87 ? 11.703 -21.154 -31.600 1.00 26.53 87 ALA A N 1
ATOM 693 C CA . ALA A 1 87 ? 13.010 -20.600 -31.970 1.00 25.23 87 ALA A CA 1
ATOM 694 C C . ALA A 1 87 ? 12.821 -19.285 -32.717 1.00 22.06 87 ALA A C 1
ATOM 695 O O . ALA A 1 87 ? 13.637 -18.385 -32.503 1.00 25.55 87 ALA A O 1
ATOM 697 N N . TRP A 1 88 ? 11.762 -19.120 -33.532 1.00 24.37 88 TRP A N 1
ATOM 698 C CA . TRP A 1 88 ? 11.531 -17.843 -34.247 1.00 19.93 88 TRP A CA 1
ATOM 699 C C . TRP A 1 88 ? 11.186 -16.694 -33.296 1.00 19.94 88 TRP A C 1
ATOM 700 O O . TRP A 1 88 ? 11.516 -15.540 -33.586 1.00 21.97 88 TRP A O 1
ATOM 711 N N . GLN A 1 89 ? 10.528 -17.009 -32.196 1.00 19.92 89 GLN A N 1
ATOM 712 C CA . GLN A 1 89 ? 10.154 -16.016 -31.157 1.00 19.16 89 GLN A CA 1
ATOM 713 C C . GLN A 1 89 ? 11.417 -15.621 -30.371 1.00 18.66 89 GLN A C 1
ATOM 714 O O . GLN A 1 89 ? 11.659 -14.433 -30.258 1.00 19.74 89 GLN A O 1
ATOM 720 N N . LEU A 1 90 ? 12.204 -16.602 -29.934 1.00 21.32 90 LEU A N 1
ATOM 721 C CA . LEU A 1 90 ? 13.438 -16.341 -29.150 1.00 23.88 90 LEU A CA 1
ATOM 722 C C . LEU A 1 90 ? 14.372 -15.477 -29.995 1.00 21.31 90 LEU A C 1
ATOM 723 O O . LEU A 1 90 ? 14.966 -14.491 -29.491 1.00 24.51 90 LEU A O 1
ATOM 728 N N . ALA A 1 91 ? 14.479 -15.800 -31.277 1.00 26.70 91 ALA A N 1
ATOM 729 C CA . ALA A 1 91 ? 15.447 -15.142 -32.169 1.00 27.22 91 ALA A CA 1
ATOM 730 C C . ALA A 1 91 ? 15.115 -13.645 -32.273 1.00 25.21 91 ALA A C 1
ATOM 731 O O . ALA A 1 91 ? 16.035 -12.865 -32.470 1.00 28.56 91 ALA A O 1
ATOM 733 N N . ARG A 1 92 ? 13.852 -13.239 -32.078 1.00 25.83 92 ARG A N 1
ATOM 734 C CA . ARG A 1 92 ? 13.377 -11.826 -32.166 1.00 24.93 92 ARG A CA 1
ATOM 735 C C . ARG A 1 92 ? 13.350 -11.099 -30.814 1.00 27.43 92 ARG A C 1
ATOM 736 O O . ARG A 1 92 ? 13.021 -9.900 -30.813 1.00 27.19 92 ARG A O 1
ATOM 744 N N . MET A 1 93 ? 13.732 -11.741 -29.715 1.00 26.00 93 MET A N 1
ATOM 745 C CA . MET A 1 93 ? 13.719 -11.081 -28.379 1.00 25.55 93 MET A CA 1
ATOM 746 C C . MET A 1 93 ? 15.042 -10.351 -28.121 1.00 25.54 93 MET A C 1
ATOM 747 O O . MET A 1 93 ? 16.089 -10.835 -28.558 1.00 31.03 93 MET A O 1
ATOM 752 N N . ASN A 1 94 ? 14.970 -9.279 -27.355 1.00 24.18 94 ASN A N 1
ATOM 753 C CA . ASN A 1 94 ? 16.140 -8.523 -26.866 1.00 24.24 94 ASN A CA 1
ATOM 754 C C . ASN A 1 94 ? 16.519 -9.090 -25.478 1.00 23.16 94 ASN A C 1
ATOM 755 O O . ASN A 1 94 ? 15.957 -8.611 -24.488 1.00 21.24 94 ASN A O 1
ATOM 760 N N . LEU A 1 95 ? 17.317 -10.148 -25.459 1.00 23.99 95 LEU A N 1
ATOM 761 C CA . LEU A 1 95 ? 17.629 -10.877 -24.193 1.00 24.02 95 LEU A CA 1
ATOM 762 C C . LEU A 1 95 ? 18.378 -9.934 -23.240 1.00 23.56 95 LEU A C 1
ATOM 763 O O . LEU A 1 95 ? 18.242 -10.144 -22.021 1.00 20.93 95 LEU A O 1
ATOM 768 N N . ALA A 1 96 ? 19.235 -9.021 -23.709 1.00 24.41 96 ALA A N 1
ATOM 769 C CA . ALA A 1 96 ? 19.955 -8.050 -22.847 1.00 25.43 96 ALA A CA 1
ATOM 770 C C . ALA A 1 96 ? 18.924 -7.195 -22.097 1.00 22.84 96 ALA A C 1
ATOM 771 O O . ALA A 1 96 ? 19.046 -6.991 -20.869 1.00 23.49 96 ALA A O 1
ATOM 773 N N . ARG A 1 97 ? 17.921 -6.703 -22.802 1.00 21.75 97 ARG A N 1
ATOM 774 C CA . ARG A 1 97 ? 16.923 -5.798 -22.196 1.00 24.69 97 ARG A CA 1
ATOM 775 C C . ARG A 1 97 ? 16.086 -6.639 -21.220 1.00 21.31 97 ARG A C 1
ATOM 776 O O . ARG A 1 97 ? 15.782 -6.162 -20.134 1.00 22.87 97 ARG A O 1
ATOM 784 N N . MET A 1 98 ? 15.744 -7.863 -21.597 1.00 20.72 98 MET A N 1
ATOM 785 C CA . MET A 1 98 ? 14.931 -8.759 -20.743 1.00 18.54 98 MET A CA 1
ATOM 786 C C . MET A 1 98 ? 15.745 -9.059 -19.471 1.00 19.66 98 MET A C 1
ATOM 787 O O . MET A 1 98 ? 15.173 -9.033 -18.332 1.00 15.85 98 MET A O 1
ATOM 792 N N . THR A 1 99 ? 17.025 -9.320 -19.607 1.00 16.91 99 THR A N 1
ATOM 793 C CA . THR A 1 99 ? 17.883 -9.634 -18.434 1.00 15.41 99 THR A CA 1
ATOM 794 C C . THR A 1 99 ? 17.927 -8.400 -17.527 1.00 16.29 99 THR A C 1
ATOM 795 O O . THR A 1 99 ? 17.826 -8.519 -16.287 1.00 16.48 99 THR A O 1
ATOM 799 N N . HIS A 1 100 ? 18.062 -7.211 -18.097 1.00 15.76 100 HIS A N 1
ATOM 800 C CA . HIS A 1 100 ? 18.076 -5.956 -17.320 1.00 16.47 100 HIS A CA 1
ATOM 801 C C . HIS A 1 100 ? 16.800 -5.864 -16.501 1.00 16.09 100 HIS A C 1
ATOM 802 O O . HIS A 1 100 ? 16.868 -5.542 -15.277 1.00 16.26 100 HIS A O 1
ATOM 809 N N . HIS A 1 101 ? 15.665 -6.070 -17.137 1.00 16.58 101 HIS A N 1
ATOM 810 C CA . HIS A 1 101 ? 14.378 -5.911 -16.418 1.00 17.04 101 HIS A CA 1
ATOM 811 C C . HIS A 1 101 ? 14.326 -6.926 -15.264 1.00 14.87 101 HIS A C 1
ATOM 812 O O . HIS A 1 101 ? 13.868 -6.591 -14.163 1.00 16.40 101 HIS A O 1
ATOM 819 N N . ARG A 1 102 ? 14.774 -8.144 -15.509 1.00 13.08 102 ARG A N 1
ATOM 820 C CA . ARG A 1 102 ? 14.719 -9.156 -14.409 1.00 12.48 102 ARG A CA 1
ATOM 821 C C . ARG A 1 102 ? 15.720 -8.800 -13.301 1.00 12.40 102 ARG A C 1
ATOM 822 O O . ARG A 1 102 ? 15.463 -9.078 -12.108 1.00 10.85 102 ARG A O 1
ATOM 830 N N . ARG A 1 103 ? 16.873 -8.199 -13.637 1.00 13.25 103 ARG A N 1
ATOM 831 C CA . ARG A 1 103 ? 17.851 -7.761 -12.606 1.00 14.30 103 ARG A CA 1
ATOM 832 C C . ARG A 1 103 ? 17.220 -6.668 -11.752 1.00 13.67 103 ARG A C 1
ATOM 833 O O . ARG A 1 103 ? 17.314 -6.714 -10.523 1.00 14.19 103 ARG A O 1
ATOM 841 N N . VAL A 1 104 ? 16.614 -5.666 -12.401 1.00 13.12 104 VAL A N 1
ATOM 842 C CA . VAL A 1 104 ? 15.947 -4.559 -11.666 1.00 13.25 104 VAL A CA 1
ATOM 843 C C . VAL A 1 104 ? 14.884 -5.137 -10.718 1.00 12.13 104 VAL A C 1
ATOM 844 O O . VAL A 1 104 ? 14.820 -4.687 -9.521 1.00 14.06 104 VAL A O 1
ATOM 848 N N . ALA A 1 105 ? 14.080 -6.123 -11.162 1.00 11.32 105 ALA A N 1
ATOM 849 C CA . ALA A 1 105 ? 13.040 -6.732 -10.305 1.00 10.62 105 ALA A CA 1
ATOM 850 C C . ALA A 1 105 ? 13.689 -7.427 -9.094 1.00 11.57 105 ALA A C 1
ATOM 851 O O . ALA A 1 105 ? 13.174 -7.352 -7.983 1.00 11.77 105 ALA A O 1
ATOM 853 N N . GLY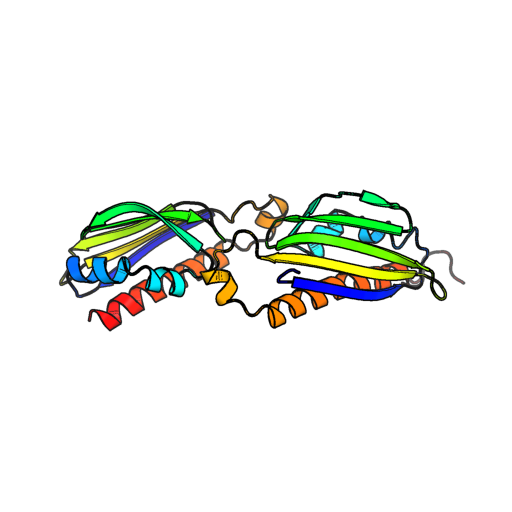 A 1 106 ? 14.762 -8.174 -9.334 1.00 12.13 106 GLY A N 1
ATOM 854 C CA . GLY A 1 106 ? 15.498 -8.822 -8.248 1.00 11.66 106 GLY A CA 1
ATOM 855 C C . GLY A 1 106 ? 16.051 -7.845 -7.233 1.00 10.83 106 GLY A C 1
ATOM 856 O O . GLY A 1 106 ? 16.053 -8.129 -6.034 1.00 11.12 106 GLY A O 1
ATOM 857 N N . LYS A 1 107 ? 16.570 -6.742 -7.723 1.00 11.25 107 LYS A N 1
ATOM 858 C CA . LYS A 1 107 ? 17.120 -5.720 -6.821 1.00 12.33 107 LYS A CA 1
ATOM 859 C C . LYS A 1 107 ? 16.008 -4.981 -6.078 1.00 11.64 107 LYS A C 1
ATOM 860 O O . LYS A 1 107 ? 16.159 -4.562 -4.935 1.00 11.58 107 LYS A O 1
ATOM 866 N N . LYS A 1 108 ? 14.826 -4.853 -6.654 1.00 11.24 108 LYS A N 1
ATOM 867 C CA . LYS A 1 108 ? 13.675 -4.253 -5.945 1.00 12.24 108 LYS A CA 1
ATOM 868 C C . LYS A 1 108 ? 13.279 -5.165 -4.798 1.00 10.77 108 LYS A C 1
ATOM 869 O O . LYS A 1 108 ? 13.016 -4.681 -3.692 1.00 10.71 108 LYS A O 1
ATOM 875 N N . MET A 1 109 ? 13.234 -6.474 -5.035 1.00 8.76 109 MET A N 1
ATOM 876 C CA . MET A 1 109 ? 12.983 -7.411 -3.936 1.00 8.86 109 MET A CA 1
ATOM 877 C C . MET A 1 109 ? 14.037 -7.135 -2.848 1.00 8.33 109 MET A C 1
ATOM 878 O O . MET A 1 109 ? 13.720 -7.070 -1.670 1.00 9.28 109 MET A O 1
ATOM 883 N N . ALA A 1 110 ? 15.328 -7.075 -3.178 1.00 8.70 110 ALA A N 1
ATOM 884 C CA . ALA A 1 110 ? 16.409 -7.087 -2.194 1.00 9.66 110 ALA A CA 1
ATOM 885 C C . ALA A 1 110 ? 16.331 -5.787 -1.376 1.00 9.22 110 ALA A C 1
ATOM 886 O O . ALA A 1 110 ? 16.500 -5.805 -0.204 1.00 10.02 110 ALA A O 1
ATOM 888 N N . PHE A 1 111 ? 16.094 -4.717 -2.120 1.00 9.74 111 PHE A N 1
ATOM 889 C CA . PHE A 1 111 ? 16.014 -3.412 -1.430 1.00 10.16 111 PHE A CA 1
ATOM 890 C C . PHE A 1 111 ? 14.757 -3.303 -0.565 1.00 11.30 111 PHE A C 1
ATOM 891 O O . PHE A 1 111 ? 14.786 -2.549 0.399 1.00 10.52 111 PHE A O 1
ATOM 899 N N . GLU A 1 112 ? 13.648 -3.936 -0.927 1.00 10.06 112 GLU A N 1
ATOM 900 C CA . GLU A 1 112 ? 12.449 -3.978 -0.059 1.00 11.02 112 GLU A CA 1
ATOM 901 C C . GLU A 1 112 ? 12.820 -4.719 1.219 1.00 10.85 112 GLU A C 1
ATOM 902 O O . GLU A 1 112 ? 12.607 -4.222 2.344 1.00 11.09 112 GLU A O 1
ATOM 908 N N . VAL A 1 113 ? 13.441 -5.910 1.089 1.00 10.44 113 VAL A N 1
ATOM 909 C CA . VAL A 1 113 ? 13.801 -6.685 2.284 1.00 10.66 113 VAL A CA 1
ATOM 910 C C . VAL A 1 113 ? 14.720 -5.825 3.171 1.00 10.01 113 VAL A C 1
ATOM 911 O O . VAL A 1 113 ? 14.586 -5.753 4.395 1.00 11.24 113 VAL A O 1
ATOM 915 N N . LYS A 1 114 ? 15.721 -5.208 2.549 1.00 10.88 114 LYS A N 1
ATOM 916 C CA . LYS A 1 114 ? 16.672 -4.346 3.264 1.00 11.52 114 LYS A CA 1
ATOM 917 C C . LYS A 1 114 ? 15.938 -3.220 4.005 1.00 11.72 114 LYS A C 1
ATOM 9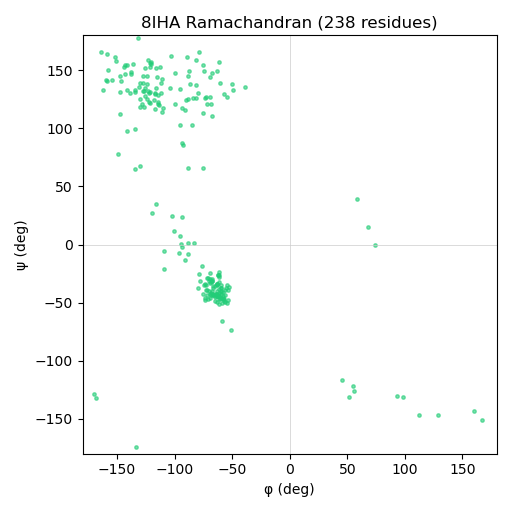18 O O . LYS A 1 114 ? 16.183 -3.034 5.190 1.00 12.27 114 LYS A O 1
ATOM 924 N N . THR A 1 115 ? 15.022 -2.583 3.308 1.00 11.69 115 THR A N 1
ATOM 925 C CA . THR A 1 115 ? 14.303 -1.419 3.886 1.00 11.84 115 THR A CA 1
ATOM 926 C C . THR A 1 115 ? 13.529 -1.864 5.115 1.00 12.86 115 THR A C 1
ATOM 927 O O . THR A 1 115 ? 13.580 -1.181 6.183 1.00 15.09 115 THR A O 1
ATOM 931 N N . VAL A 1 116 ? 12.759 -2.915 4.918 1.00 13.03 116 VAL A N 1
ATOM 932 C CA . VAL A 1 116 ? 11.800 -3.334 5.969 1.00 13.47 116 VAL A CA 1
ATOM 933 C C . VAL A 1 116 ? 12.600 -3.814 7.181 1.00 12.95 116 VAL A C 1
ATOM 934 O O . VAL A 1 116 ? 12.274 -3.503 8.329 1.00 17.38 116 VAL A O 1
ATOM 938 N N . LEU A 1 117 ? 13.666 -4.597 6.987 1.00 11.67 117 LEU A N 1
ATOM 939 C CA . LEU A 1 117 ? 14.369 -5.201 8.132 1.00 12.54 117 LEU A CA 1
ATOM 940 C C . LEU A 1 117 ? 15.303 -4.211 8.824 1.00 14.36 117 LEU A C 1
ATOM 941 O O . LEU A 1 117 ? 15.661 -4.463 9.987 1.00 18.99 117 LEU A O 1
ATOM 946 N N . GLU A 1 118 ? 15.784 -3.195 8.128 1.00 13.87 118 GLU A N 1
ATOM 947 C CA . GLU A 1 118 ? 16.739 -2.227 8.720 1.00 16.75 118 GLU A CA 1
ATOM 948 C C . GLU A 1 118 ? 15.945 -1.080 9.334 1.00 20.16 118 GLU A C 1
ATOM 949 O O . GLU A 1 118 ? 16.569 -0.311 10.069 1.00 23.26 118 GLU A O 1
ATOM 955 N N . ARG A 1 119 ? 14.660 -0.975 9.029 1.00 21.26 119 ARG A N 1
ATOM 956 C CA . ARG A 1 119 ? 13.818 0.173 9.482 1.00 24.43 119 ARG A CA 1
ATOM 957 C C . ARG A 1 119 ? 13.995 0.403 10.990 1.00 27.44 119 ARG A C 1
ATOM 958 O O . ARG A 1 119 ? 13.988 -0.568 11.798 1.00 30.74 119 ARG A O 1
ATOM 966 N N . SER A 1 120 ? 14.197 1.662 11.379 1.00 27.65 120 SER A N 1
ATOM 967 C CA . SER A 1 120 ? 14.317 2.031 12.813 1.00 31.23 120 SER A CA 1
ATOM 968 C C . SER A 1 120 ? 12.913 2.096 13.448 1.00 32.24 120 SER A C 1
ATOM 969 O O . SER A 1 120 ? 11.899 2.100 12.702 1.00 30.88 120 SER A O 1
ATOM 972 N N . ARG A 1 121 ? 12.874 2.125 14.786 1.00 32.20 121 ARG A N 1
ATOM 973 C CA . ARG A 1 121 ? 11.656 2.218 15.655 1.00 36.84 121 ARG A CA 1
ATOM 974 C C . ARG A 1 121 ? 10.576 3.153 15.110 1.00 35.91 121 ARG A C 1
ATOM 975 O O . ARG A 1 121 ? 10.877 4.294 14.787 1.00 35.39 121 ARG A O 1
ATOM 983 N N . PRO A 1 122 ? 9.272 2.778 15.111 1.00 38.19 122 PRO A N 1
ATOM 984 C CA . PRO A 1 122 ? 8.200 3.746 14.857 1.00 38.04 122 PRO A CA 1
ATOM 985 C C . PRO A 1 122 ? 8.206 4.852 15.930 1.00 39.69 122 PRO A C 1
ATOM 986 O O . PRO A 1 122 ? 8.695 4.590 17.030 1.00 3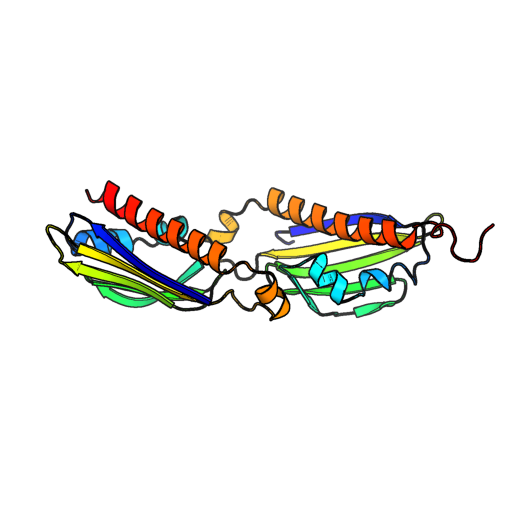7.04 122 PRO A O 1
ATOM 990 N N . ILE A 1 123 ? 7.649 6.026 15.616 1.00 38.12 123 ILE A N 1
ATOM 991 C CA . ILE A 1 123 ? 7.645 7.201 16.544 1.00 40.68 123 ILE A CA 1
ATOM 992 C C . ILE A 1 123 ? 6.508 7.016 17.555 1.00 35.69 123 ILE A C 1
ATOM 993 O O . ILE A 1 123 ? 5.406 6.612 17.153 1.00 35.37 123 ILE A O 1
ATOM 998 N N . GLY A 1 124 ? 6.776 7.305 18.829 1.00 31.18 124 GLY A N 1
ATOM 999 C CA . GLY A 1 124 ? 5.750 7.259 19.883 1.00 26.75 124 GLY A CA 1
ATOM 1000 C C . GLY A 1 124 ? 5.129 5.885 19.976 1.00 25.85 124 GLY A C 1
ATOM 1001 O O . GLY A 1 124 ? 3.898 5.764 20.185 1.00 24.54 124 GLY A O 1
ATOM 1002 N N . VAL A 1 125 ? 5.968 4.862 19.832 1.00 27.36 125 VAL A N 1
ATOM 1003 C CA . VAL A 1 125 ? 5.615 3.458 20.155 1.00 27.64 125 VAL A CA 1
ATOM 1004 C C . VAL A 1 125 ? 6.719 2.965 21.083 1.00 26.21 125 VAL A C 1
ATOM 1005 O O . VAL A 1 125 ? 7.900 3.319 20.846 1.00 27.45 125 VAL A O 1
ATOM 1009 N N . SER A 1 126 ? 6.341 2.218 22.108 1.00 31.09 126 SER A N 1
ATOM 1010 C CA . SER A 1 126 ? 7.303 1.640 23.066 1.00 27.59 126 SER A CA 1
ATOM 1011 C C . SER A 1 126 ? 8.218 0.655 22.351 1.00 27.59 126 SER A C 1
ATOM 1012 O O . SER A 1 126 ? 7.800 -0.026 21.418 1.00 28.35 126 SER A O 1
ATOM 1015 N N . PRO A 1 127 ? 9.479 0.494 22.793 1.00 26.25 127 PRO A N 1
ATOM 1016 C CA . PRO A 1 127 ? 10.083 1.336 23.826 1.00 27.35 127 PRO A CA 1
ATOM 1017 C C . PRO A 1 127 ? 10.724 2.614 23.270 1.00 27.28 127 PRO A C 1
ATOM 1018 O O . PRO A 1 127 ? 11.398 2.554 22.243 1.00 29.55 127 PRO A O 1
ATOM 1022 N N . VAL A 1 128 ? 10.520 3.733 23.971 1.00 27.49 128 VAL A N 1
ATOM 1023 C CA . VAL A 1 128 ? 11.082 5.074 23.625 1.00 26.95 128 VAL A CA 1
ATOM 1024 C C . VAL A 1 128 ? 12.400 5.247 24.379 1.00 33.29 128 VAL A C 1
ATOM 1025 O O . VAL A 1 128 ? 12.380 5.229 25.621 1.00 32.04 128 VAL A O 1
ATOM 1029 N N . THR A 1 129 ? 13.513 5.385 23.663 1.00 40.09 129 THR A N 1
ATOM 1030 C CA . THR A 1 129 ? 14.860 5.608 24.260 1.00 42.72 129 THR A CA 1
ATOM 1031 C C . THR A 1 129 ? 15.689 6.498 23.329 1.00 44.06 129 THR A C 1
ATOM 1032 O O . THR A 1 129 ? 15.280 6.741 22.182 1.00 40.11 129 THR A O 1
ATOM 1037 N N . SER B 1 3 ? -11.710 -15.344 -21.693 1.00 36.68 3 SER B N 1
ATOM 1038 C CA . SER B 1 3 ? -11.361 -14.080 -21.004 1.00 35.24 3 SER B CA 1
ATOM 1039 C C . SER B 1 3 ? -11.090 -13.002 -22.066 1.00 32.76 3 SER B C 1
ATOM 1040 O O . SER B 1 3 ? -11.347 -11.819 -21.778 1.00 35.51 3 SER B O 1
ATOM 1043 N N . ILE B 1 4 ? -10.522 -13.378 -23.218 1.00 25.33 4 ILE B N 1
ATOM 1044 C CA . ILE B 1 4 ? -10.354 -12.421 -24.342 1.00 24.06 4 ILE B CA 1
ATOM 1045 C C . ILE B 1 4 ? -11.292 -12.872 -25.447 1.00 24.11 4 ILE B C 1
ATOM 1046 O O . ILE B 1 4 ? -11.122 -14.015 -25.877 1.00 23.82 4 ILE B O 1
ATOM 1051 N N . GLN B 1 5 ? -12.301 -12.051 -25.752 1.00 23.83 5 GLN B N 1
ATOM 1052 C CA . GLN B 1 5 ? -13.343 -12.399 -26.756 1.00 27.08 5 GLN B CA 1
ATOM 1053 C C . GLN B 1 5 ? -13.407 -11.260 -27.754 1.00 27.65 5 GLN B C 1
ATOM 1054 O O . GLN B 1 5 ? -13.638 -10.101 -27.309 1.00 28.05 5 GLN B O 1
ATOM 1060 N N . ILE B 1 6 ? -13.112 -11.565 -29.022 1.00 23.88 6 ILE B N 1
ATOM 1061 C CA . ILE B 1 6 ? -13.127 -10.575 -30.134 1.00 24.69 6 ILE B CA 1
ATOM 1062 C C . ILE B 1 6 ? -13.944 -11.155 -31.276 1.00 25.38 6 ILE B C 1
ATOM 1063 O O . ILE B 1 6 ? -13.851 -12.374 -31.512 1.00 23.82 6 ILE B O 1
ATOM 1068 N N . ALA B 1 7 ? -14.745 -10.286 -31.889 1.00 28.60 7 ALA B N 1
ATOM 1069 C CA . ALA B 1 7 ? -15.543 -10.572 -33.103 1.00 28.53 7 ALA B CA 1
ATOM 1070 C C . ALA B 1 7 ? -15.642 -9.249 -33.851 1.00 28.00 7 ALA B C 1
ATOM 1071 O O . ALA B 1 7 ? -16.642 -8.502 -33.666 1.00 27.59 7 ALA B O 1
ATOM 1073 N N . ASP B 1 8 ? -14.567 -8.889 -34.534 1.00 25.17 8 ASP B N 1
ATOM 1074 C CA . ASP B 1 8 ? -14.426 -7.629 -35.286 1.00 24.94 8 ASP B CA 1
ATOM 1075 C C . ASP B 1 8 ? -14.585 -7.934 -36.772 1.00 29.33 8 ASP B C 1
ATOM 1076 O O . ASP B 1 8 ? -14.529 -9.125 -37.186 1.00 28.01 8 ASP B O 1
ATOM 1081 N N . GLU B 1 9 ? -14.849 -6.894 -37.544 1.00 28.96 9 GLU B N 1
ATOM 1082 C CA . GLU B 1 9 ? -14.973 -7.068 -39.006 1.00 31.85 9 GLU B CA 1
ATOM 1083 C C . GLU B 1 9 ? -14.484 -5.805 -39.695 1.00 28.17 9 GLU B C 1
ATOM 1084 O O . GLU B 1 9 ? -14.631 -4.663 -39.179 1.00 29.36 9 GLU B O 1
ATOM 1090 N N . THR B 1 10 ? -13.863 -6.025 -40.840 1.00 27.63 10 THR B N 1
ATOM 1091 C CA . THR B 1 10 ? -13.267 -4.965 -41.664 1.00 25.40 10 THR B CA 1
ATOM 1092 C C . THR B 1 10 ? -13.678 -5.235 -43.106 1.00 28.82 10 THR B C 1
ATOM 1093 O O . THR B 1 10 ? -13.618 -6.420 -43.506 1.00 29.24 10 THR B O 1
ATOM 1097 N N . TYR B 1 11 ? -14.168 -4.200 -43.769 1.00 31.66 11 TYR B N 1
ATOM 1098 C CA . TYR B 1 11 ? -14.465 -4.215 -45.217 1.00 31.62 11 TYR B CA 1
ATOM 1099 C C . TYR B 1 11 ? -13.143 -4.159 -45.978 1.00 31.18 11 TYR B C 1
ATOM 1100 O O . TYR B 1 11 ? -12.356 -3.220 -45.781 1.00 34.33 11 TYR B O 1
ATOM 1109 N N . VAL B 1 12 ? -12.929 -5.112 -46.881 1.00 30.43 12 VAL B N 1
ATOM 1110 C CA . VAL B 1 12 ? -11.790 -5.038 -47.834 1.00 31.42 12 VAL B CA 1
ATOM 1111 C C . VAL B 1 12 ? -12.348 -5.072 -49.262 1.00 32.02 12 VAL B C 1
ATOM 1112 O O . VAL B 1 12 ? -12.974 -6.075 -49.583 1.00 35.26 12 VAL B O 1
ATOM 1116 N N . ALA B 1 13 ? -12.046 -4.035 -50.048 1.00 37.17 13 ALA B N 1
ATOM 1117 C CA . ALA B 1 13 ? -12.386 -3.873 -51.486 1.00 34.96 13 ALA B CA 1
ATOM 1118 C C . ALA B 1 13 ? -11.476 -4.767 -52.329 1.00 34.48 13 ALA B C 1
ATOM 1119 O O . ALA B 1 13 ? -10.669 -4.242 -53.088 1.00 39.18 13 ALA B O 1
ATOM 1121 N N . ALA B 1 14 ? -11.614 -6.079 -52.182 1.00 34.32 14 ALA B N 1
ATOM 1122 C CA . ALA B 1 14 ? -10.850 -7.094 -52.931 1.00 32.74 14 ALA B CA 1
ATOM 1123 C C . ALA B 1 14 ? -11.562 -8.425 -52.782 1.00 34.05 14 ALA B C 1
ATOM 1124 O O . ALA B 1 14 ? -12.412 -8.549 -51.880 1.00 37.68 14 ALA B O 1
ATOM 1126 N N . ASP B 1 15 ? -11.214 -9.403 -53.612 1.00 38.53 15 ASP B N 1
ATOM 1127 C CA . ASP B 1 15 ? -11.971 -10.672 -53.690 1.00 40.01 15 ASP B CA 1
ATOM 1128 C C . ASP B 1 15 ? -11.387 -11.654 -52.681 1.00 40.93 15 ASP B C 1
ATOM 1129 O O . ASP B 1 15 ? -10.227 -11.458 -52.227 1.00 38.30 15 ASP B O 1
ATOM 1134 N N . ALA B 1 16 ? -12.173 -12.671 -52.351 1.00 36.40 16 ALA B N 1
ATOM 1135 C CA . ALA B 1 16 ? -11.908 -13.628 -51.268 1.00 38.65 16 ALA B CA 1
ATOM 1136 C C . ALA B 1 16 ? -10.561 -14.309 -51.529 1.00 41.19 16 ALA B C 1
ATOM 1137 O O . ALA B 1 16 ? -9.784 -14.437 -50.568 1.00 35.45 16 ALA B O 1
ATOM 1139 N N . ALA B 1 17 ? -10.296 -14.718 -52.775 1.00 39.86 17 ALA B N 1
ATOM 1140 C CA . ALA B 1 17 ? -9.077 -15.469 -53.163 1.00 40.27 17 ALA B CA 1
ATOM 1141 C C . ALA B 1 17 ? -7.820 -14.721 -52.700 1.00 36.42 17 ALA B C 1
ATOM 1142 O O . ALA B 1 17 ? -6.940 -15.356 -52.096 1.00 37.19 17 ALA B O 1
ATOM 1144 N N . ARG B 1 18 ? -7.754 -13.426 -52.966 1.00 32.07 18 ARG B N 1
ATOM 1145 C CA . ARG B 1 18 ? -6.568 -12.594 -52.655 1.00 38.48 18 ARG B CA 1
ATOM 1146 C C . ARG B 1 18 ? -6.518 -12.325 -51.149 1.00 37.76 18 ARG B C 1
ATOM 1147 O O . ARG B 1 18 ? -5.410 -12.283 -50.588 1.00 39.25 18 ARG B O 1
ATOM 1155 N N . VAL B 1 19 ? -7.675 -12.174 -50.516 1.00 36.23 19 VAL B N 1
ATOM 1156 C CA . VAL B 1 19 ? -7.732 -11.878 -49.059 1.00 33.40 19 VAL B CA 1
ATOM 1157 C C . VAL B 1 19 ? -7.255 -13.130 -48.318 1.00 38.46 19 VAL B C 1
ATOM 1158 O O . VAL B 1 19 ? -6.436 -12.992 -47.370 1.00 34.40 19 VAL B O 1
ATOM 1162 N N . SER B 1 20 ? -7.689 -14.316 -48.741 1.00 33.69 20 SER B N 1
ATOM 1163 C CA . SER B 1 20 ? -7.387 -15.563 -48.005 1.00 38.25 20 SER B CA 1
ATOM 1164 C C . SER B 1 20 ? -5.884 -15.843 -48.130 1.00 38.90 20 SER B C 1
ATOM 1165 O O . SER B 1 20 ? -5.329 -16.387 -47.172 1.00 33.98 20 SER B O 1
ATOM 1168 N N . ALA B 1 21 ? -5.274 -15.454 -49.255 1.00 37.18 21 ALA B N 1
ATOM 1169 C CA . ALA B 1 21 ? -3.837 -15.644 -49.562 1.00 39.79 21 ALA B CA 1
ATOM 1170 C C . ALA B 1 21 ? -2.997 -14.747 -48.650 1.00 36.00 21 ALA B C 1
ATOM 1171 O O . ALA B 1 21 ? -1.991 -15.242 -48.110 1.00 39.99 21 ALA B O 1
ATOM 1173 N N . ALA B 1 22 ? -3.382 -13.478 -48.501 1.00 34.70 22 ALA B N 1
ATOM 1174 C CA . ALA B 1 22 ? -2.712 -12.513 -47.597 1.00 33.02 22 ALA B CA 1
ATOM 1175 C C . ALA B 1 22 ? -2.848 -13.024 -46.152 1.00 34.47 22 ALA B C 1
ATOM 1176 O O . ALA B 1 22 ? -1.862 -13.091 -45.402 1.00 28.18 22 ALA B O 1
ATOM 1178 N N . VAL B 1 23 ? -4.028 -13.476 -45.776 1.00 31.96 23 VAL B N 1
ATOM 1179 C CA . VAL B 1 23 ? -4.300 -13.942 -44.383 1.00 31.08 23 VAL B CA 1
ATOM 1180 C C . VAL B 1 23 ? -3.567 -15.251 -44.067 1.00 30.25 23 VAL B C 1
ATOM 1181 O O . VAL B 1 23 ? -3.313 -15.521 -42.869 1.00 27.73 23 VAL B O 1
ATOM 1185 N N . ALA B 1 24 ? -3.216 -16.065 -45.064 1.00 24.69 24 ALA B N 1
ATOM 1186 C CA . ALA B 1 24 ? -2.653 -17.407 -44.853 1.00 26.89 24 ALA B CA 1
ATOM 1187 C C . ALA B 1 24 ? -1.109 -17.363 -44.847 1.00 22.80 24 ALA B C 1
ATOM 1188 O O . ALA B 1 24 ? -0.542 -18.430 -44.698 1.00 24.62 24 ALA B O 1
ATOM 1190 N N . ASP B 1 25 ? -0.501 -16.201 -45.071 1.00 24.44 25 ASP B N 1
ATOM 1191 C CA . ASP B 1 25 ? 0.987 -16.028 -45.076 1.00 23.86 25 ASP B CA 1
ATOM 1192 C C . ASP B 1 25 ? 1.504 -16.235 -43.645 1.00 26.98 25 ASP B C 1
ATOM 1193 O O . ASP B 1 25 ? 1.215 -15.406 -42.745 1.00 26.11 25 ASP B O 1
ATOM 1198 N N . ARG B 1 26 ? 2.221 -17.321 -43.426 1.00 23.41 26 ARG B N 1
ATOM 1199 C CA . ARG B 1 26 ? 2.725 -17.718 -42.091 1.00 26.36 26 ARG B CA 1
ATOM 1200 C C . ARG B 1 26 ? 3.698 -16.659 -41.588 1.00 22.95 26 ARG B C 1
ATOM 1201 O O . ARG B 1 26 ? 3.816 -16.510 -40.340 1.00 20.96 26 ARG B O 1
ATOM 1209 N N . CYS B 1 27 ? 4.468 -16.035 -42.474 1.00 20.86 27 CYS B N 1
ATOM 1210 C CA . CYS B 1 27 ? 5.403 -14.985 -42.009 1.00 22.39 27 CYS B CA 1
ATOM 1211 C C . CYS B 1 27 ? 4.590 -13.796 -41.500 1.00 22.55 27 CYS B C 1
ATOM 1212 O O . CYS B 1 27 ? 4.959 -13.200 -40.517 1.00 21.01 27 CYS B O 1
ATOM 1215 N N . SER B 1 28 ? 3.460 -13.491 -42.116 1.00 20.45 28 SER B N 1
ATOM 1216 C CA . SER B 1 28 ? 2.566 -12.444 -41.590 1.00 23.00 28 SER B CA 1
ATOM 1217 C C . SER B 1 28 ? 2.074 -12.828 -40.192 1.00 20.42 28 SER B C 1
ATOM 1218 O O . SER B 1 28 ? 1.936 -11.913 -39.327 1.00 23.01 28 SER B O 1
ATOM 1221 N N . TRP B 1 29 ? 1.780 -14.089 -39.940 1.00 20.05 29 TRP B N 1
ATOM 1222 C CA . TRP B 1 29 ? 1.260 -14.484 -38.586 1.00 18.79 29 TRP B CA 1
ATOM 1223 C C . TRP B 1 29 ? 2.289 -14.067 -37.530 1.00 20.92 29 TRP B C 1
ATOM 1224 O O . TRP B 1 29 ? 1.897 -13.608 -36.451 1.00 20.81 29 TRP B O 1
ATOM 1235 N N . ARG B 1 30 ? 3.570 -14.266 -37.822 1.00 19.65 30 ARG B N 1
ATOM 1236 C CA . ARG B 1 30 ? 4.645 -13.917 -36.866 1.00 19.58 30 ARG B CA 1
ATOM 1237 C C . ARG B 1 30 ? 4.656 -12.422 -36.571 1.00 21.57 30 ARG B C 1
ATOM 1238 O O . ARG B 1 30 ? 4.904 -12.042 -35.400 1.00 20.78 30 ARG B O 1
ATOM 1246 N N . ARG B 1 31 ? 4.511 -11.579 -37.584 1.00 21.76 31 ARG B N 1
ATOM 1247 C CA . ARG B 1 31 ? 4.490 -10.118 -37.444 1.00 24.76 31 ARG B CA 1
ATOM 1248 C C . ARG B 1 31 ? 3.218 -9.706 -36.694 1.00 21.06 31 ARG B C 1
ATOM 1249 O O . ARG B 1 31 ? 3.286 -8.805 -35.864 1.00 23.69 31 ARG B O 1
ATOM 1257 N N . TRP B 1 32 ? 2.083 -10.346 -36.983 1.00 20.64 32 TRP B N 1
ATOM 1258 C CA . TRP B 1 32 ? 0.783 -9.860 -36.482 1.00 19.86 32 TRP B CA 1
ATOM 1259 C C . TRP B 1 32 ? 0.584 -10.283 -35.039 1.00 20.43 32 TRP B C 1
ATOM 1260 O O . TRP B 1 32 ? -0.020 -9.506 -34.281 1.00 21.38 32 TRP B O 1
ATOM 1271 N N . TRP B 1 33 ? 1.035 -11.481 -34.707 1.00 20.91 33 TRP B N 1
ATOM 1272 C CA . TRP B 1 33 ? 0.829 -12.095 -33.375 1.00 20.07 33 TRP B CA 1
ATOM 1273 C C . TRP B 1 33 ? 2.153 -12.618 -32.824 1.00 19.19 33 TRP B C 1
ATOM 1274 O O . TRP B 1 33 ? 2.366 -13.817 -32.692 1.00 18.14 33 TRP B O 1
ATOM 1285 N N . PRO B 1 34 ? 3.102 -11.729 -32.493 1.00 19.99 34 PRO B N 1
ATOM 1286 C CA . PRO B 1 34 ? 4.431 -12.193 -32.100 1.00 20.32 34 PRO B CA 1
ATOM 1287 C C . PRO B 1 34 ? 4.492 -13.082 -30.856 1.00 18.29 34 PRO B C 1
ATOM 1288 O O . PRO B 1 34 ? 5.394 -13.890 -30.792 1.00 19.75 34 PRO B O 1
ATOM 1292 N N . ASP B 1 35 ? 3.553 -12.973 -29.936 1.00 18.96 35 ASP B N 1
ATOM 1293 C CA . ASP B 1 35 ? 3.549 -13.768 -28.695 1.00 18.28 35 ASP B CA 1
ATOM 1294 C C . ASP B 1 35 ? 2.586 -14.937 -28.777 1.00 17.56 35 ASP B C 1
ATOM 1295 O O . ASP B 1 35 ? 2.443 -15.602 -27.746 1.00 18.89 35 ASP B O 1
ATOM 1300 N N . LEU B 1 36 ? 2.041 -15.275 -29.982 1.00 17.76 36 LEU B N 1
ATOM 1301 C CA . LEU B 1 36 ? 1.147 -16.443 -30.128 1.00 17.59 36 LEU B CA 1
ATOM 1302 C C . LEU B 1 36 ? 1.839 -17.455 -31.044 1.00 16.28 36 LEU B C 1
ATOM 1303 O O . LEU B 1 36 ? 2.507 -16.983 -31.987 1.00 19.43 36 LEU B O 1
ATOM 1308 N N . ARG B 1 37 ? 1.641 -18.733 -30.747 1.00 18.74 37 ARG B N 1
ATOM 1309 C CA . ARG B 1 37 ? 1.925 -19.842 -31.668 1.00 20.32 37 ARG B CA 1
ATOM 1310 C C . ARG B 1 37 ? 0.568 -20.310 -32.203 1.00 19.58 37 ARG B C 1
ATOM 1311 O O . ARG B 1 37 ? -0.367 -20.563 -31.421 1.00 17.64 37 ARG B O 1
ATOM 1319 N N . LEU B 1 38 ? 0.507 -20.525 -33.510 1.00 19.69 38 LEU B N 1
ATOM 1320 C CA . LEU B 1 38 ? -0.763 -20.852 -34.183 1.00 21.18 38 LEU B CA 1
ATOM 1321 C C . LEU B 1 38 ? -0.607 -22.153 -34.939 1.00 21.41 38 LEU B C 1
ATOM 1322 O O . LEU B 1 38 ? 0.392 -22.307 -35.654 1.00 23.44 38 LEU B O 1
ATOM 1327 N N . GLN B 1 39 ? -1.475 -23.109 -34.664 1.00 21.77 39 GLN B N 1
ATOM 1328 C CA . GLN B 1 39 ? -1.529 -24.392 -35.392 1.00 22.66 39 GLN B CA 1
ATOM 1329 C C . GLN B 1 39 ? -2.871 -24.443 -36.140 1.00 26.68 39 GLN B C 1
ATOM 1330 O O . GLN B 1 39 ? -3.915 -24.219 -35.497 1.00 24.25 39 GLN B O 1
ATOM 1336 N N . VAL B 1 40 ? -2.870 -24.720 -37.450 1.00 26.78 40 VAL B N 1
ATOM 1337 C CA . VAL B 1 40 ? -4.133 -24.764 -38.246 1.00 27.05 40 VAL B CA 1
ATOM 1338 C C . VAL B 1 40 ? -4.924 -26.008 -37.884 1.00 29.46 40 VAL B C 1
ATOM 1339 O O . VAL B 1 40 ? -4.362 -27.084 -37.955 1.00 31.91 40 VAL B O 1
ATOM 1343 N N . THR B 1 41 ? -6.198 -25.852 -37.526 1.00 27.52 41 THR B N 1
ATOM 1344 C CA . THR B 1 41 ? -7.100 -26.979 -37.204 1.00 29.84 41 THR B CA 1
ATOM 1345 C C . THR B 1 41 ? -8.136 -27.115 -38.320 1.00 30.41 41 THR B C 1
ATOM 1346 O O . THR B 1 41 ? -8.672 -28.238 -38.455 1.00 30.91 41 THR B O 1
ATOM 1350 N N . GLU B 1 42 ? -8.349 -26.048 -39.096 1.00 29.52 42 GLU B N 1
ATOM 1351 C CA . GLU B 1 42 ? -9.302 -26.036 -40.241 1.00 32.34 42 GLU B CA 1
ATOM 1352 C C . GLU B 1 42 ? -8.729 -25.101 -41.311 1.00 29.83 42 GLU B C 1
ATOM 1353 O O . GLU B 1 42 ? -8.627 -23.872 -41.084 1.00 32.98 42 GLU B O 1
ATOM 1359 N N . ASP B 1 43 ? -8.335 -25.661 -42.449 1.00 33.71 43 ASP B N 1
ATOM 1360 C CA . ASP B 1 43 ? -8.056 -24.868 -43.675 1.00 37.49 43 ASP B CA 1
ATOM 1361 C C . ASP B 1 43 ? -9.380 -24.772 -44.458 1.00 39.60 43 ASP B C 1
ATOM 1362 O O . ASP B 1 43 ? -9.989 -25.845 -44.699 1.00 39.90 43 ASP B O 1
ATOM 1367 N N . ARG B 1 44 ? -9.842 -23.550 -44.770 1.00 39.95 44 ARG B N 1
ATOM 1368 C CA . ARG B 1 44 ? -11.169 -23.288 -45.404 1.00 44.34 44 ARG B CA 1
ATOM 1369 C C . ARG B 1 44 ? -10.966 -22.580 -46.752 1.00 44.91 44 ARG B C 1
ATOM 1370 O O . ARG B 1 44 ? -11.890 -21.835 -47.188 1.00 41.60 44 ARG B O 1
ATOM 1378 N N . ALA B 1 45 ? -9.814 -22.809 -47.390 1.00 45.77 45 ALA B N 1
ATOM 1379 C CA . ALA B 1 45 ? -9.456 -22.253 -48.718 1.00 45.15 45 ALA B CA 1
ATOM 1380 C C . ALA B 1 45 ? -9.805 -20.761 -48.773 1.00 45.86 45 ALA B C 1
ATOM 1381 O O . ALA B 1 45 ? -9.240 -20.022 -47.980 1.00 46.10 45 ALA B O 1
ATOM 1383 N N . ASP B 1 46 ? -10.733 -20.331 -49.646 1.00 39.87 46 ASP B N 1
ATOM 1384 C CA . ASP B 1 46 ? -11.002 -18.897 -49.929 1.00 36.90 46 ASP B CA 1
ATOM 1385 C C . ASP B 1 46 ? -11.948 -18.258 -48.892 1.00 29.64 46 ASP B C 1
ATOM 1386 O O . ASP B 1 46 ? -12.213 -17.068 -49.007 1.00 32.72 46 ASP B O 1
ATOM 1391 N N . LYS B 1 47 ? -12.393 -18.989 -47.872 1.00 32.75 47 LYS B N 1
ATOM 1392 C CA . LYS B 1 47 ? -13.352 -18.458 -46.871 1.00 32.08 47 LYS B CA 1
ATOM 1393 C C . LYS B 1 47 ? -12.633 -18.256 -45.524 1.00 35.62 47 LYS B C 1
ATOM 1394 O O . LYS B 1 47 ? -13.265 -17.718 -44.606 1.00 28.91 47 LYS B O 1
ATOM 1400 N N . GLY B 1 48 ? -11.367 -18.672 -45.406 1.00 32.66 48 GLY B N 1
ATOM 1401 C CA . GLY B 1 48 ? -10.509 -18.277 -44.272 1.00 33.13 48 GLY B CA 1
ATOM 1402 C C . GLY B 1 48 ? -9.850 -19.453 -43.589 1.00 33.97 48 GLY B C 1
ATOM 1403 O O . GLY B 1 48 ? -9.504 -20.436 -44.232 1.00 31.10 48 GLY B O 1
ATOM 1404 N N . ILE B 1 49 ? -9.649 -19.356 -42.278 1.00 31.08 49 ILE B N 1
ATOM 1405 C CA . ILE B 1 49 ? -8.691 -20.242 -41.558 1.00 29.09 49 ILE B CA 1
ATOM 1406 C C . ILE B 1 49 ? -9.058 -20.268 -40.074 1.00 21.42 49 ILE B C 1
ATOM 1407 O O . ILE B 1 49 ? -9.446 -19.198 -39.591 1.00 24.29 49 ILE B O 1
ATOM 1412 N N . ARG B 1 50 ? -8.953 -21.420 -39.437 1.00 24.95 50 ARG B N 1
ATOM 1413 C CA . ARG B 1 50 ? -9.181 -21.612 -37.982 1.00 25.22 50 ARG B CA 1
ATOM 1414 C C . ARG B 1 50 ? -7.918 -22.227 -37.373 1.00 25.63 50 ARG B C 1
ATOM 1415 O O . ARG B 1 50 ? -7.357 -23.229 -37.892 1.00 21.96 50 ARG B O 1
ATOM 1423 N N . TRP B 1 51 ? -7.493 -21.637 -36.265 1.00 24.34 51 TRP B N 1
ATOM 1424 C CA . TRP B 1 51 ? -6.286 -22.057 -35.534 1.00 23.79 51 TRP B CA 1
ATOM 1425 C C . TRP B 1 51 ? -6.614 -22.444 -34.103 1.00 23.54 51 TRP B C 1
ATOM 1426 O O . TRP B 1 51 ? -7.497 -21.821 -33.503 1.00 24.52 51 TRP B O 1
ATOM 1437 N N . THR B 1 52 ? -5.787 -23.323 -33.572 1.00 21.32 52 THR B N 1
ATOM 1438 C CA . THR B 1 52 ? -5.624 -23.517 -32.104 1.00 21.71 52 THR B CA 1
ATOM 1439 C C . THR B 1 52 ? -4.433 -22.665 -31.670 1.00 21.98 52 THR B C 1
ATOM 1440 O O . THR B 1 52 ? -3.431 -22.616 -32.377 1.00 21.74 52 THR B O 1
ATOM 1444 N N . VAL B 1 53 ? -4.594 -21.927 -30.574 1.00 19.29 53 VAL B N 1
ATOM 1445 C CA . VAL B 1 53 ? -3.682 -20.823 -30.152 1.00 20.70 53 VAL B CA 1
ATOM 1446 C C . VAL B 1 53 ? -2.965 -21.289 -28.886 1.00 19.63 53 VAL B C 1
ATOM 1447 O O . VAL B 1 53 ? -3.614 -21.854 -27.992 1.00 20.64 53 VAL B O 1
ATOM 1451 N N . THR B 1 54 ? -1.646 -21.158 -28.884 1.00 19.24 54 THR B N 1
ATOM 1452 C CA . THR B 1 54 ? -0.758 -21.360 -27.717 1.00 20.48 54 THR B CA 1
ATOM 1453 C C . THR B 1 54 ? 0.195 -20.167 -27.626 1.00 19.11 54 THR B C 1
ATOM 1454 O O . THR B 1 54 ? 0.098 -19.205 -28.393 1.00 18.55 54 THR B O 1
ATOM 1458 N N . GLY B 1 55 ? 1.048 -20.165 -26.593 1.00 18.12 55 GLY B N 1
ATOM 1459 C CA . GLY B 1 55 ? 1.878 -18.997 -26.286 1.00 17.82 55 GLY B CA 1
ATOM 1460 C C . GLY B 1 55 ? 1.277 -18.143 -25.183 1.00 17.53 55 GLY B C 1
ATOM 1461 O O . GLY B 1 55 ? 0.868 -18.719 -24.149 1.00 19.89 55 GLY B O 1
ATOM 1462 N N . ALA B 1 56 ? 1.205 -16.848 -25.412 1.00 19.41 56 ALA B N 1
ATOM 1463 C CA . ALA B 1 56 ? 0.703 -15.884 -24.394 1.00 19.11 56 ALA B CA 1
ATOM 1464 C C . ALA B 1 56 ? -0.765 -16.174 -24.080 1.00 22.18 56 ALA B C 1
ATOM 1465 O O . ALA B 1 56 ? -1.170 -15.993 -22.927 1.00 22.24 56 ALA B O 1
ATOM 1467 N N . LEU B 1 57 ? -1.519 -16.628 -25.084 1.00 19.68 57 LEU B N 1
ATOM 1468 C CA . LEU B 1 57 ? -2.942 -17.031 -24.909 1.00 20.32 57 LEU B CA 1
ATOM 1469 C C . LEU B 1 57 ? -3.131 -18.493 -25.307 1.00 19.89 57 LEU B C 1
ATOM 1470 O O . LEU B 1 57 ? -2.343 -18.988 -26.098 1.00 19.93 57 LEU B O 1
ATOM 1475 N N . THR B 1 58 ? -4.153 -19.163 -24.782 1.00 19.66 58 THR B N 1
ATOM 1476 C CA . THR B 1 58 ? -4.552 -20.534 -25.147 1.00 20.60 58 THR B CA 1
ATOM 1477 C C . THR B 1 58 ? -6.030 -20.450 -25.521 1.00 23.60 58 THR B C 1
ATOM 1478 O O . THR B 1 58 ? -6.838 -19.935 -24.729 1.00 23.00 58 THR B O 1
ATOM 1482 N N . GLY B 1 59 ? -6.392 -20.958 -26.691 1.00 23.09 59 GLY B N 1
ATOM 1483 C CA . GLY B 1 59 ? -7.795 -20.924 -27.140 1.00 21.64 59 GLY B CA 1
ATOM 1484 C C . GLY B 1 59 ? -7.862 -21.099 -28.641 1.00 23.13 59 GLY B C 1
ATOM 1485 O O . GLY B 1 59 ? -7.079 -21.906 -29.207 1.00 21.38 59 GLY B O 1
ATOM 1486 N N . THR B 1 60 ? -8.800 -20.389 -29.240 1.00 23.24 60 THR B N 1
ATOM 1487 C CA . THR B 1 60 ? -9.137 -20.525 -30.663 1.00 22.52 60 THR B CA 1
ATOM 1488 C C . THR B 1 60 ? -9.085 -19.146 -31.275 1.00 19.34 60 THR B C 1
ATOM 1489 O O . THR B 1 60 ? -9.539 -18.176 -30.627 1.00 21.86 60 THR B O 1
ATOM 1493 N N . MET B 1 61 ? -8.650 -19.077 -32.544 1.00 21.18 61 MET B N 1
ATOM 1494 C CA . MET B 1 61 ? -8.644 -17.872 -33.355 1.00 19.19 61 MET B CA 1
ATOM 1495 C C . MET B 1 61 ? -9.111 -18.248 -34.755 1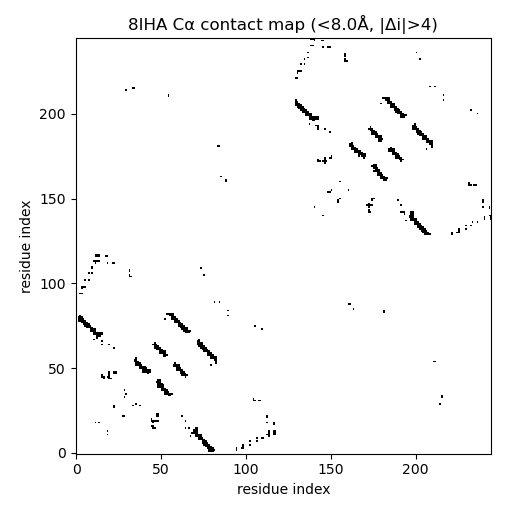.00 21.05 61 MET B C 1
ATOM 1496 O O . MET B 1 61 ? -8.931 -19.395 -35.122 1.00 19.87 61 MET B O 1
ATOM 1501 N N . GLU B 1 62 ? -9.776 -17.325 -35.434 1.00 23.76 62 GLU B N 1
ATOM 1502 C CA . GLU B 1 62 ? -10.371 -17.675 -36.745 1.00 22.96 62 GLU B CA 1
ATOM 1503 C C . GLU B 1 62 ? -10.483 -16.415 -37.567 1.00 22.07 62 GLU B C 1
ATOM 1504 O O . GLU B 1 62 ? -10.815 -15.335 -37.027 1.00 27.55 62 GLU B O 1
ATOM 1510 N N . ILE B 1 63 ? -10.225 -16.534 -38.876 1.00 26.03 63 ILE B N 1
ATOM 1511 C CA . ILE B 1 63 ? -10.648 -15.499 -39.852 1.00 25.79 63 ILE B CA 1
ATOM 1512 C C . ILE B 1 63 ? -11.633 -16.167 -40.814 1.00 25.99 63 ILE B C 1
ATOM 1513 O O . ILE B 1 63 ? -11.368 -17.310 -41.265 1.00 25.07 63 ILE B O 1
ATOM 1518 N N . TRP B 1 64 ? -12.771 -15.511 -40.999 1.00 28.30 64 TRP B N 1
ATOM 1519 C CA . TRP B 1 64 ? -13.852 -16.000 -41.901 1.00 29.06 64 TRP B CA 1
ATOM 1520 C C . TRP B 1 64 ? -14.178 -14.863 -42.846 1.00 24.73 64 TRP B C 1
ATOM 1521 O O . TRP B 1 64 ? -14.336 -13.738 -42.395 1.00 28.31 64 TRP B O 1
ATOM 1532 N N . LEU B 1 65 ? -14.263 -15.148 -44.152 1.00 28.67 65 LEU B N 1
ATOM 1533 C CA . LEU B 1 65 ? -14.453 -14.104 -45.191 1.00 28.79 65 LEU B CA 1
ATOM 1534 C C . LEU B 1 65 ? -15.852 -14.290 -45.783 1.00 28.38 65 LEU B C 1
ATOM 1535 O O . LEU B 1 65 ? -16.224 -15.435 -45.974 1.00 27.50 65 LEU B O 1
ATOM 1540 N N . GLU B 1 66 ? -16.583 -13.218 -46.045 1.00 31.88 66 GLU B N 1
ATOM 1541 C CA . GLU B 1 66 ? -17.867 -13.354 -46.797 1.00 32.28 66 GLU B CA 1
ATOM 1542 C C . GLU B 1 66 ? -18.007 -12.154 -47.712 1.00 34.82 66 GLU B C 1
ATOM 1543 O O . GLU B 1 66 ? -17.583 -11.056 -47.369 1.00 29.01 66 GLU B O 1
ATOM 1549 N N . PRO B 1 67 ? -18.627 -12.340 -48.898 1.00 35.57 67 PRO B N 1
ATOM 1550 C CA . PRO B 1 67 ? -18.708 -11.271 -49.887 1.00 35.46 67 PRO B CA 1
ATOM 1551 C C . PRO B 1 67 ? -19.637 -10.178 -49.360 1.00 28.15 67 PRO B C 1
ATOM 1552 O O . PRO B 1 67 ? -20.567 -10.504 -48.674 1.00 34.54 67 PRO B O 1
ATOM 1556 N N . SER B 1 68 ? -19.322 -8.924 -49.648 1.00 28.36 68 SER B N 1
ATOM 1557 C CA . SER B 1 68 ? -20.087 -7.750 -49.180 1.00 29.07 68 SER B CA 1
ATOM 1558 C C . SER B 1 68 ? -19.705 -6.557 -50.041 1.00 29.82 68 SER B C 1
ATOM 1559 O O . SER B 1 68 ? -18.495 -6.353 -50.292 1.00 25.03 68 SER B O 1
ATOM 1562 N N . MET B 1 69 ? -20.704 -5.811 -50.516 1.00 27.98 69 MET B N 1
ATOM 1563 C CA . MET B 1 69 ? -20.461 -4.581 -51.278 1.00 29.17 69 MET B CA 1
ATOM 1564 C C . MET B 1 69 ? -19.470 -4.958 -52.390 1.00 30.49 69 MET B C 1
ATOM 1565 O O . MET B 1 69 ? -19.725 -5.999 -53.022 1.00 33.23 69 MET B O 1
ATOM 1570 N N . ASP B 1 70 ? -18.381 -4.212 -52.610 1.00 32.87 70 ASP B N 1
ATOM 1571 C CA . ASP B 1 70 ? -17.460 -4.492 -53.751 1.00 37.24 70 ASP B CA 1
ATOM 1572 C C . ASP B 1 70 ? -16.307 -5.400 -53.308 1.00 36.38 70 ASP B C 1
ATOM 1573 O O . ASP B 1 70 ? -15.255 -5.364 -53.984 1.00 35.43 70 ASP B O 1
ATOM 1578 N N . GLY B 1 71 ? -16.471 -6.190 -52.240 1.00 36.27 71 GLY B N 1
ATOM 1579 C CA . GLY B 1 71 ? -15.336 -6.944 -51.665 1.00 33.70 71 GLY B CA 1
ATOM 1580 C C . GLY B 1 71 ? -15.773 -7.985 -50.658 1.00 32.92 71 GLY B C 1
ATOM 1581 O O . GLY B 1 71 ? -16.677 -8.780 -50.981 1.00 33.60 71 GLY B O 1
ATOM 1582 N N . VAL B 1 72 ? -15.129 -8.024 -49.482 1.00 29.30 72 VAL B N 1
ATOM 1583 C CA . VAL B 1 72 ? -15.472 -9.001 -48.415 1.00 31.78 72 VAL B CA 1
ATOM 1584 C C . VAL B 1 72 ? -15.506 -8.276 -47.078 1.00 28.46 72 VAL B C 1
ATOM 1585 O O . VAL B 1 72 ? -14.866 -7.221 -46.949 1.00 32.33 72 VAL B O 1
ATOM 1589 N N . LEU B 1 73 ? -16.266 -8.844 -46.159 1.00 30.47 73 LEU B N 1
ATOM 1590 C CA . LEU B 1 73 ? -16.051 -8.641 -44.716 1.00 28.53 73 LEU B CA 1
ATOM 1591 C C . LEU B 1 73 ? -15.052 -9.692 -44.229 1.00 25.95 73 LEU B C 1
ATOM 1592 O O . LEU B 1 73 ? -15.308 -10.906 -44.361 1.00 24.99 73 LEU B O 1
ATOM 1597 N N . LEU B 1 74 ? -13.987 -9.198 -43.603 1.00 27.51 74 LEU B N 1
ATOM 1598 C CA . LEU B 1 74 ? -12.948 -10.037 -42.956 1.00 27.83 74 LEU B CA 1
ATOM 1599 C C . LEU B 1 74 ? -13.318 -10.129 -41.478 1.00 22.63 74 LEU B C 1
ATOM 1600 O O . LEU B 1 74 ? -13.141 -9.139 -40.792 1.00 29.26 74 LEU B O 1
ATOM 1605 N N . HIS B 1 75 ? -13.884 -11.247 -41.050 1.00 25.60 75 HIS B N 1
ATOM 1606 C CA . HIS B 1 75 ? -14.251 -11.452 -39.631 1.00 26.43 75 HIS B CA 1
ATOM 1607 C C . HIS B 1 75 ? -12.994 -11.888 -38.883 1.00 25.14 75 HIS B C 1
ATOM 1608 O O . HIS B 1 75 ? -12.396 -12.861 -39.303 1.00 25.50 75 HIS B O 1
ATOM 1615 N N . TYR B 1 76 ? -12.632 -11.197 -37.801 1.00 26.75 76 TYR B N 1
ATOM 1616 C CA . TYR B 1 76 ? -11.491 -11.627 -36.944 1.00 23.38 76 TYR B CA 1
ATOM 1617 C C . TYR B 1 76 ? -12.089 -12.100 -35.626 1.00 22.03 76 TYR B C 1
ATOM 1618 O O . TYR B 1 76 ? -12.762 -11.255 -34.966 1.00 27.42 76 TYR B O 1
ATOM 1627 N N . PHE B 1 77 ? -11.916 -13.373 -35.280 1.00 22.79 77 PHE B N 1
ATOM 1628 C CA . PHE B 1 77 ? -12.481 -13.977 -34.043 1.00 22.59 77 PHE B CA 1
ATOM 1629 C C . PHE B 1 77 ? -11.362 -14.460 -33.117 1.00 24.07 77 PHE B C 1
ATOM 1630 O O . PHE B 1 77 ? -10.468 -15.225 -33.580 1.00 21.56 77 PHE B O 1
ATOM 1638 N N . LEU B 1 78 ? -11.415 -14.078 -31.836 1.00 21.91 78 LEU B N 1
ATOM 1639 C CA . LEU B 1 78 ? -10.544 -14.730 -30.819 1.00 23.50 78 LEU B CA 1
ATOM 1640 C C . LEU B 1 78 ? -11.369 -15.136 -29.609 1.00 24.35 78 LEU B C 1
ATOM 1641 O O . LEU B 1 78 ? -12.214 -14.333 -29.175 1.00 26.75 78 LEU B O 1
ATOM 1646 N N . HIS B 1 79 ? -11.151 -16.332 -29.106 1.00 22.62 79 HIS B N 1
ATOM 1647 C CA . HIS B 1 79 ? -11.679 -16.765 -27.782 1.00 24.88 79 HIS B CA 1
ATOM 1648 C C . HIS B 1 79 ? -10.522 -17.443 -27.069 1.00 23.51 79 HIS B C 1
ATOM 1649 O O . HIS B 1 79 ? -10.251 -18.582 -27.396 1.00 22.57 79 HIS B O 1
ATOM 1656 N N . ALA B 1 80 ? -9.835 -16.761 -26.162 1.00 20.33 80 ALA B N 1
ATOM 1657 C CA . ALA B 1 80 ? -8.643 -17.374 -25.551 1.00 21.03 80 ALA B CA 1
ATOM 1658 C C . ALA B 1 80 ? -8.436 -16.823 -24.151 1.00 19.27 80 ALA B C 1
ATOM 1659 O O . ALA B 1 80 ? -9.003 -15.786 -23.830 1.00 21.80 80 ALA B O 1
ATOM 1661 N N . GLU B 1 81 ? -7.656 -17.547 -23.370 1.00 20.17 81 GLU B N 1
ATOM 1662 C CA . GLU B 1 81 ? -7.413 -17.241 -21.945 1.00 20.92 81 GLU B CA 1
ATOM 1663 C C . GLU B 1 81 ? -5.913 -17.111 -21.761 1.00 21.27 81 GLU B C 1
ATOM 1664 O O . GLU B 1 81 ? -5.127 -17.820 -22.403 1.00 19.93 81 GLU B O 1
ATOM 1670 N N . PRO B 1 82 ? -5.467 -16.204 -20.876 1.00 21.61 82 PRO B N 1
ATOM 1671 C CA . PRO B 1 82 ? -4.049 -16.085 -20.556 1.00 21.73 82 PRO B CA 1
ATOM 1672 C C . PRO B 1 82 ? -3.494 -17.431 -20.110 1.00 19.75 82 PRO B C 1
ATOM 1673 O O . PRO B 1 82 ? -3.990 -18.073 -19.215 1.00 21.25 82 PRO B O 1
ATOM 1677 N N . THR B 1 83 ? -2.418 -17.860 -20.761 1.00 19.76 83 THR B N 1
ATOM 1678 C CA . THR B 1 83 ? -1.978 -19.258 -20.689 1.00 19.74 83 THR B CA 1
ATOM 1679 C C . THR B 1 83 ? -1.448 -19.687 -19.313 1.00 19.38 83 THR B C 1
ATOM 1680 O O . THR B 1 83 ? -0.542 -19.014 -18.857 1.00 23.20 83 THR B O 1
ATOM 1684 N N . GLY B 1 84 ? -2.052 -20.696 -18.679 1.00 20.52 84 GLY B N 1
ATOM 1685 C CA . GLY B 1 84 ? -1.522 -21.366 -17.465 1.00 20.94 84 GLY B CA 1
ATOM 1686 C C . GLY B 1 84 ? -1.534 -20.450 -16.241 1.00 21.49 84 GLY B C 1
ATOM 1687 O O . GLY B 1 84 ? -0.877 -20.835 -15.243 1.00 21.53 84 GLY B O 1
ATOM 1688 N N . VAL B 1 85 ? -2.261 -19.325 -16.266 1.00 20.57 85 VAL B N 1
ATOM 1689 C CA . VAL B 1 85 ? -2.125 -18.338 -15.152 1.00 21.96 85 VAL B CA 1
ATOM 1690 C C . VAL B 1 85 ? -2.842 -18.888 -13.925 1.00 22.32 85 VAL B C 1
ATOM 1691 O O . VAL B 1 85 ? -3.820 -19.647 -14.011 1.00 22.36 85 VAL B O 1
ATOM 1695 N N . ALA B 1 86 ? -2.319 -18.515 -12.767 1.00 17.68 86 ALA B N 1
ATOM 1696 C CA . ALA B 1 86 ? -2.984 -18.777 -11.480 1.00 17.49 86 ALA B CA 1
ATOM 1697 C C . ALA B 1 86 ? -4.041 -17.701 -11.256 1.00 16.26 86 ALA B C 1
ATOM 1698 O O . ALA B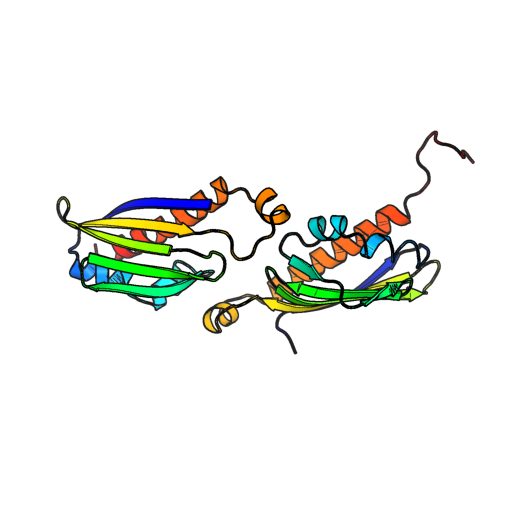 1 86 ? -4.025 -16.657 -11.901 1.00 16.09 86 ALA B O 1
ATOM 1700 N N . ALA B 1 87 ? -4.999 -18.040 -10.400 1.00 19.68 87 ALA B N 1
ATOM 1701 C CA . ALA B 1 87 ? -6.121 -17.135 -10.085 1.00 17.10 87 ALA B CA 1
ATOM 1702 C C . ALA B 1 87 ? -5.553 -15.800 -9.596 1.00 16.43 87 ALA B C 1
ATOM 1703 O O . ALA B 1 87 ? -6.091 -14.759 -10.026 1.00 16.04 87 ALA B O 1
ATOM 1705 N N . TRP B 1 88 ? -4.446 -15.820 -8.828 1.00 16.67 88 TRP B N 1
ATOM 1706 C CA . TRP B 1 88 ? -3.871 -14.565 -8.270 1.00 16.43 88 TRP B CA 1
ATOM 1707 C C . TRP B 1 88 ? -3.314 -13.713 -9.401 1.00 16.02 88 TRP B C 1
ATOM 1708 O O . TRP B 1 88 ? -3.383 -12.459 -9.330 1.00 18.53 88 TRP B O 1
ATOM 1719 N N . GLN B 1 89 ? -2.800 -14.311 -10.498 1.00 15.83 89 GLN B N 1
ATOM 1720 C CA . GLN B 1 89 ? -2.274 -13.520 -11.624 1.00 16.26 89 GLN B CA 1
ATOM 1721 C C . GLN B 1 89 ? -3.451 -12.947 -12.417 1.00 14.41 89 GLN B C 1
ATOM 1722 O O . GLN B 1 89 ? -3.407 -11.782 -12.881 1.00 18.67 89 GLN B O 1
ATOM 1728 N N . LEU B 1 90 ? -4.487 -13.763 -12.648 1.00 17.78 90 LEU B N 1
ATOM 1729 C CA . LEU B 1 90 ? -5.652 -13.297 -13.458 1.00 19.48 90 LEU B CA 1
ATOM 1730 C C . LEU B 1 90 ? -6.278 -12.083 -12.767 1.00 20.12 90 LEU B C 1
ATOM 1731 O O . LEU B 1 90 ? -6.552 -11.108 -13.452 1.00 18.79 90 LEU B O 1
ATOM 1736 N N . ALA B 1 91 ? -6.309 -12.094 -11.450 1.00 20.26 91 ALA B N 1
ATOM 1737 C CA . ALA B 1 91 ? -6.891 -10.983 -10.630 1.00 21.70 91 ALA B CA 1
ATOM 1738 C C . ALA B 1 91 ? -6.162 -9.660 -10.838 1.00 22.24 91 ALA B C 1
ATOM 1739 O O . ALA B 1 91 ? -6.798 -8.631 -10.618 1.00 23.29 91 ALA B O 1
ATOM 1741 N N . ARG B 1 92 ? -4.881 -9.690 -11.192 1.00 19.88 92 ARG B N 1
ATOM 1742 C CA . ARG B 1 92 ? -4.034 -8.496 -11.399 1.00 21.76 92 ARG B CA 1
ATOM 1743 C C . ARG B 1 92 ? -4.144 -8.022 -12.851 1.00 24.26 92 ARG B C 1
ATOM 1744 O O . ARG B 1 92 ? -3.553 -6.968 -13.150 1.00 26.45 92 ARG B O 1
ATOM 1752 N N . MET B 1 93 ? -4.795 -8.771 -13.746 1.00 21.72 93 MET B N 1
ATOM 1753 C CA . MET B 1 93 ? -4.814 -8.356 -15.176 1.00 23.38 93 MET B CA 1
ATOM 1754 C C . MET B 1 93 ? -5.994 -7.418 -15.431 1.00 21.55 93 MET B C 1
ATOM 1755 O O . MET B 1 93 ? -7.041 -7.623 -14.856 1.00 24.14 93 MET B O 1
ATOM 1760 N N . ASN B 1 94 ? -5.773 -6.446 -16.321 1.00 21.16 94 ASN B N 1
ATOM 1761 C CA . ASN B 1 94 ? -6.832 -5.563 -16.856 1.00 22.54 94 ASN B CA 1
ATOM 1762 C C . ASN B 1 94 ? -7.301 -6.227 -18.160 1.00 23.15 94 ASN B C 1
ATOM 1763 O O . ASN B 1 94 ? -6.715 -5.934 -19.222 1.00 22.51 94 ASN B O 1
ATOM 1768 N N . LEU B 1 95 ? -8.270 -7.134 -18.065 1.00 21.33 95 LEU B N 1
ATOM 1769 C CA . LEU B 1 95 ? -8.716 -7.858 -19.286 1.00 22.64 95 LEU B CA 1
ATOM 1770 C C . LEU B 1 95 ? -9.297 -6.898 -20.330 1.00 23.62 95 LEU B C 1
ATOM 1771 O O . LEU B 1 95 ? -9.209 -7.241 -21.522 1.00 23.02 95 LEU B O 1
ATOM 1776 N N . ALA B 1 96 ? -9.845 -5.737 -19.982 1.00 23.45 96 ALA B N 1
ATOM 1777 C CA . ALA B 1 96 ? -10.426 -4.833 -20.994 1.00 23.10 96 ALA B CA 1
ATOM 1778 C C . ALA B 1 96 ? -9.288 -4.185 -21.791 1.00 22.77 96 ALA B C 1
ATOM 1779 O O . ALA B 1 96 ? -9.425 -3.985 -23.033 1.00 20.88 96 ALA B O 1
ATOM 1781 N N . ARG B 1 97 ? -8.204 -3.831 -21.106 1.00 21.68 97 ARG B N 1
ATOM 1782 C CA . ARG B 1 97 ? -7.019 -3.219 -21.750 1.00 21.09 97 ARG B CA 1
ATOM 1783 C C . ARG B 1 97 ? -6.446 -4.290 -22.692 1.00 21.28 97 ARG B C 1
ATOM 1784 O O . ARG B 1 97 ? -6.086 -3.965 -23.799 1.00 21.63 97 ARG B O 1
ATOM 1792 N N . MET B 1 98 ? -6.351 -5.518 -22.199 1.00 22.62 98 MET B N 1
ATOM 1793 C CA . MET B 1 98 ? -5.724 -6.626 -22.952 1.00 21.14 98 MET B CA 1
ATOM 1794 C C . MET B 1 98 ? -6.557 -6.872 -24.207 1.00 22.60 98 MET B C 1
ATOM 1795 O O . MET B 1 98 ? -5.963 -6.982 -25.341 1.00 24.06 98 MET B O 1
ATOM 1800 N N . THR B 1 99 ? -7.874 -6.862 -24.044 1.00 20.34 99 THR B N 1
ATOM 1801 C CA . THR B 1 99 ? -8.798 -7.064 -25.192 1.00 22.01 99 THR B CA 1
ATOM 1802 C C . THR B 1 99 ? -8.554 -5.940 -26.193 1.00 23.48 99 THR B C 1
ATOM 1803 O O . THR B 1 99 ? -8.367 -6.223 -27.388 1.00 21.52 99 THR B O 1
ATOM 1807 N N . HIS B 1 100 ? -8.480 -4.703 -25.730 1.00 22.92 100 HIS B N 1
ATOM 1808 C CA . HIS B 1 100 ? -8.288 -3.537 -26.610 1.00 24.60 100 HIS B CA 1
ATOM 1809 C C . HIS B 1 100 ? -6.994 -3.742 -27.395 1.00 23.68 100 HIS B C 1
ATOM 1810 O O . HIS B 1 100 ? -6.993 -3.540 -28.621 1.00 21.91 100 HIS B O 1
ATOM 1817 N N . HIS B 1 101 ? -5.924 -4.154 -26.722 1.00 21.98 101 HIS B N 1
ATOM 1818 C CA . HIS B 1 101 ? -4.617 -4.313 -27.407 1.00 24.09 101 HIS B CA 1
ATOM 1819 C C . HIS B 1 101 ? -4.753 -5.397 -28.484 1.00 22.36 101 HIS B C 1
ATOM 1820 O O . HIS B 1 101 ? -4.181 -5.215 -29.551 1.00 24.78 101 HIS B O 1
ATOM 1827 N N . ARG B 1 102 ? -5.406 -6.510 -28.172 1.00 20.52 102 ARG B N 1
ATOM 1828 C CA . ARG B 1 102 ? -5.589 -7.626 -29.152 1.00 22.16 102 ARG B CA 1
ATOM 1829 C C . ARG B 1 102 ? -6.514 -7.158 -30.289 1.00 24.55 102 ARG B C 1
ATOM 1830 O O . ARG B 1 102 ? -6.279 -7.581 -31.451 1.00 23.25 102 ARG B O 1
ATOM 1838 N N . ARG B 1 103 ? -7.446 -6.240 -30.030 1.00 22.87 103 ARG B N 1
ATOM 1839 C CA . ARG B 1 103 ? -8.302 -5.681 -31.104 1.00 24.12 103 ARG B CA 1
ATOM 1840 C C . ARG B 1 103 ? -7.453 -4.766 -31.978 1.00 23.55 103 ARG B C 1
ATOM 1841 O O . ARG B 1 103 ? -7.610 -4.802 -33.200 1.00 23.15 103 ARG B O 1
ATOM 1849 N N . VAL B 1 104 ? -6.611 -3.921 -31.380 1.00 20.81 104 VAL B N 1
ATOM 1850 C CA . VAL B 1 104 ? -5.736 -3.036 -32.187 1.00 21.91 104 VAL B CA 1
ATOM 1851 C C . VAL B 1 104 ? -4.839 -3.935 -33.066 1.00 21.44 104 VAL B C 1
ATOM 1852 O O . VAL B 1 104 ? -4.642 -3.611 -34.245 1.00 23.57 104 VAL B O 1
ATOM 1856 N N . ALA B 1 105 ? -4.387 -5.079 -32.540 1.00 23.13 105 ALA B N 1
ATOM 1857 C CA . ALA B 1 105 ? -3.497 -6.001 -33.291 1.00 22.60 105 ALA B CA 1
ATOM 1858 C C . ALA B 1 105 ? -4.287 -6.640 -34.445 1.00 24.78 105 ALA B C 1
ATOM 1859 O O . ALA B 1 105 ? -3.705 -6.819 -35.534 1.00 24.87 105 ALA B O 1
ATOM 1861 N N . GLY B 1 106 ? -5.533 -7.039 -34.196 1.00 24.22 106 GLY B N 1
ATOM 1862 C CA . GLY B 1 106 ? -6.460 -7.506 -35.252 1.00 24.78 106 GLY B CA 1
ATOM 1863 C C . GLY B 1 106 ? -6.645 -6.473 -36.356 1.00 27.92 106 GLY B C 1
ATOM 1864 O O . GLY B 1 106 ? -6.743 -6.861 -37.539 1.00 26.14 106 GLY B O 1
ATOM 1865 N N . LYS B 1 107 ? -6.720 -5.186 -35.998 1.00 25.42 107 LYS B N 1
ATOM 1866 C CA . LYS B 1 107 ? -6.970 -4.080 -36.936 1.00 27.03 107 LYS B CA 1
ATOM 1867 C C . LYS B 1 107 ? -5.697 -3.727 -37.703 1.00 28.37 107 LYS B C 1
ATOM 1868 O O . LYS B 1 107 ? -5.806 -3.303 -38.844 1.00 28.50 107 LYS B O 1
ATOM 1874 N N . LYS B 1 108 ? -4.532 -3.896 -37.082 1.00 23.42 108 LYS B N 1
ATOM 1875 C CA . LYS B 1 108 ? -3.231 -3.816 -37.776 1.00 29.17 108 LYS B CA 1
ATOM 1876 C C . LYS B 1 108 ? -3.268 -4.840 -38.894 1.00 24.70 108 LYS B C 1
ATOM 1877 O O . LYS B 1 108 ? -2.894 -4.445 -40.016 1.00 30.98 108 LYS B O 1
ATOM 1883 N N . MET B 1 109 ? -3.682 -6.065 -38.572 1.00 24.59 109 MET B N 1
ATOM 1884 C CA . MET B 1 109 ? -3.663 -7.224 -39.506 1.00 22.61 109 MET B CA 1
ATOM 1885 C C . MET B 1 109 ? -4.582 -6.835 -40.684 1.00 25.03 109 MET B C 1
ATOM 1886 O O . MET B 1 109 ? -4.160 -6.905 -41.823 1.00 26.42 109 MET B O 1
ATOM 1891 N N . ALA B 1 110 ? -5.771 -6.312 -40.401 1.00 25.83 110 ALA B N 1
ATOM 1892 C CA . ALA B 1 110 ? -6.758 -5.919 -41.439 1.00 27.63 110 ALA B CA 1
ATOM 1893 C C . ALA B 1 110 ? -6.213 -4.781 -42.305 1.00 26.53 110 ALA B C 1
ATOM 1894 O O . ALA B 1 110 ? -6.382 -4.861 -43.535 1.00 31.23 110 ALA B O 1
ATOM 1896 N N . PHE B 1 111 ? -5.593 -3.756 -41.707 1.00 27.43 111 PHE B N 1
ATOM 1897 C CA . PHE B 1 111 ? -5.130 -2.529 -42.391 1.00 27.49 111 PHE B CA 1
ATOM 1898 C C . PHE B 1 111 ? -4.004 -2.902 -43.354 1.00 29.27 111 PHE B C 1
ATOM 1899 O O . PHE B 1 111 ? -3.873 -2.262 -44.412 1.00 32.76 111 PHE B O 1
ATOM 1907 N N . GLU B 1 112 ? -3.160 -3.851 -42.940 1.00 29.30 112 GLU B N 1
ATOM 1908 C CA . GLU B 1 112 ? -1.997 -4.307 -43.749 1.00 31.16 112 GLU B CA 1
ATOM 1909 C C . GLU B 1 112 ? -2.574 -5.103 -44.917 1.00 33.25 112 GLU B C 1
ATOM 1910 O O . GLU B 1 112 ? -2.149 -4.861 -46.040 1.00 39.18 112 GLU B O 1
ATOM 1916 N N . VAL B 1 113 ? -3.512 -6.001 -44.639 1.00 30.97 113 VAL B N 1
ATOM 1917 C CA . VAL B 1 113 ? -4.183 -6.806 -45.705 1.00 32.51 113 VAL B CA 1
ATOM 1918 C C . VAL B 1 113 ? -4.852 -5.819 -46.671 1.00 35.88 113 VAL B C 1
ATOM 1919 O O . VAL B 1 113 ? -4.638 -5.973 -47.884 1.00 37.72 113 VAL B O 1
ATOM 1923 N N . LYS B 1 114 ? -5.629 -4.860 -46.159 1.00 38.74 114 LYS B N 1
ATOM 1924 C CA . LYS B 1 114 ? -6.299 -3.795 -46.960 1.00 42.46 114 LYS B CA 1
ATOM 1925 C C . LYS B 1 114 ? -5.290 -3.100 -47.873 1.00 53.29 114 LYS B C 1
ATOM 1926 O O . LYS B 1 114 ? -5.365 -3.332 -49.101 1.00 59.43 114 LYS B O 1
ATOM 1932 N N . THR B 1 115 ? -4.415 -2.257 -47.311 1.00 49.85 115 THR B N 1
ATOM 1933 C CA . THR B 1 115 ? -3.544 -1.331 -48.080 1.00 55.62 115 THR B CA 1
ATOM 1934 C C . THR B 1 115 ? -2.760 -2.127 -49.127 1.00 55.84 115 THR B C 1
ATOM 1935 O O . THR B 1 115 ? -2.598 -1.591 -50.237 1.00 56.35 115 THR B O 1
ATOM 1939 N N . VAL B 1 116 ? -2.294 -3.337 -48.793 1.00 51.79 116 VAL B N 1
ATOM 1940 C CA . VAL B 1 116 ? -1.603 -4.232 -49.768 1.00 56.10 116 VAL B CA 1
ATOM 1941 C C . VAL B 1 116 ? -2.587 -4.494 -50.915 1.00 56.64 116 VAL B C 1
ATOM 1942 O O . VAL B 1 116 ? -2.336 -3.985 -52.029 1.00 61.63 116 VAL B O 1
ATOM 1946 N N . LEU B 1 117 ? -3.700 -5.179 -50.634 1.00 49.26 117 LEU B N 1
ATOM 1947 C CA . LEU B 1 117 ? -4.573 -5.773 -51.680 1.00 45.64 117 LEU B CA 1
ATOM 1948 C C . LEU B 1 117 ? -5.332 -4.672 -52.434 1.00 49.41 117 LEU B C 1
ATOM 1949 O O . LEU B 1 117 ? -5.665 -4.918 -53.611 1.00 52.68 117 LEU B O 1
ATOM 1954 N N . GLU B 1 118 ? -5.621 -3.531 -51.792 1.00 51.50 118 GLU B N 1
ATOM 1955 C CA . GLU B 1 118 ? -6.198 -2.335 -52.456 1.00 51.57 118 GLU B CA 1
ATOM 1956 C C . GLU B 1 118 ? -5.034 -1.532 -53.045 1.00 52.32 118 GLU B C 1
ATOM 1957 O O . GLU B 1 118 ? -5.232 -0.697 -53.927 1.00 56.39 118 GLU B O 1
#

Organism: Mycobacterium tuberculosis (strain ATCC 25618 / H37Rv) (NCBI:txid83332)

Sequence (245 aa):
MNSIQIADETYVAADAARVSSAAVADRCSWRRWWPDLRLQVTTEDRADDKGIRWTVTGALTGTMEIWLEPSMDGVLLHYFLHAEPTGVAAWQLARMNLARMTHHRRVAGKKMAFEVKTVLERSRPIGVSPVTSIQIADETYVAADAARVSAAVADRCSWRRWWPDLRLQVTEDRADKGIRWTVTGALTGTMEIWLEPSMDGVLLHYFLHAEPTGVAAWQLARMNLARMTHHRRVAGKKMAFEVKTVLE

Nearest PDB structures (foldseek):
  8jmy-assembly1_B  TM=1.008E+00  e=1.625E-24  Mycobacterium tuberculosis
  8iha-assembly1_B  TM=9.986E-01  e=3.364E-21  Mycobacterium tuberculosis H37Rv
  1z94-assembly2_E-2  TM=6.195E-01  e=3.935E-04  Chromobacterium violaceum ATCC 12472
  3ijt-assembly1_A  TM=5.555E-01  e=5.291E-04  Streptococcus mutans
  3pu2-assembly7_G  TM=4.223E-01  e=1.020E-02  Cereibacter sphaeroides 2.4.1